Protein AF-A0A7C1RFD3-F1 (afdb_monomer)

Solvent-accessible surface area (backbone atoms only — not comparable to full-atom values): 15594 Å² total; per-residue (Å²): 135,84,74,84,69,69,84,71,69,67,50,53,47,77,46,40,37,61,36,77,43,79,43,58,24,61,74,75,58,68,95,72,84,56,96,60,45,59,64,52,20,48,51,42,44,53,44,28,44,62,74,32,40,69,60,30,57,76,47,47,34,49,69,50,78,47,70,81,87,86,52,44,28,35,38,38,36,40,25,87,54,63,48,74,47,56,29,50,32,60,87,76,71,41,57,70,23,31,41,36,27,36,52,82,65,39,67,50,46,51,33,38,54,36,52,77,63,67,51,81,69,70,74,76,90,70,101,61,72,80,46,72,76,47,79,78,76,51,65,67,62,60,58,44,51,40,52,53,52,52,50,49,51,48,65,75,65,63,64,70,39,77,45,79,43,80,46,69,30,78,60,91,50,76,47,68,43,58,70,58,28,62,72,61,20,52,81,67,70,36,78,59,46,38,40,17,40,28,77,41,80,39,64,62,59,68,59,44,8,27,49,35,31,52,50,54,53,47,49,56,55,46,66,75,37,69,86,50,43,66,30,40,56,55,50,47,54,53,48,52,57,55,46,63,75,34,62,94,42,71,63,36,83,72,49,75,68,57,52,51,46,59,74,71,43,77,84,76,77,74,132

Foldseek 3Di:
DDDPDPPLVLQEAEEAAQDKDKAFLLSLDDPDCPPPNQVVSVVQQVLQCVLCVVVCVVQVKDWDWDDPPPTIIIMIGGHRGFDKAFGAGSVPRDSSHMYGHAYPVGPLVVLVVCVVVVVPDADDDDPHPDHDPCVPVDQVLSVLRVLLVVLVVCLVPQFFDWDKDWFFALDEDAAWPVVCCVPPCVVVVVPSGTTYIYTDGGTPLLVLLQSLQVLVVSLVSLVVVPVSHPSSVSSNVSSVVSNVVSVVHHRDHDDPVRVVCPVPDPPDPDD

Nearest PDB structures (foldseek):
  6ut6-assembly1_G  TM=6.307E-01  e=6.070E-04  Escherichia coli K-12
  6ut5-assembly1_G  TM=4.161E-01  e=2.387E-05  Thermococcus gammatolerans
  6hz5-assembly1_M  TM=6.366E-01  e=2.972E-03  Escherichia coli K-12
  6ut8-assembly1_G  TM=4.178E-01  e=1.664E-04  Thermococcus gammatolerans
  7jvs-assembly1_D  TM=3.960E-01  e=3.489E-01  Staphylococcus aureus

Sequence (271 aa):
MATQADNRDVRCLETTDSSLLRRSATFFLKSGKPRDYQAQAARLGKQFIQQNRRIFNQFDVEASLDYDGSSVDIVIRTGSKIGALPLFSPTSGKPDYGLIIKPRFDWSGLGAMLGEMGWKIIPVPLMLPLLPRSDRKIPPWVLSTIVLFRIKSILDFVERRFDFIEADLNAPRGQINWGIYTTSRLPRMKNLSVPCRFPDLRDDRDLLAAIHFTLRVQLSSLAGQRQGGVAVLQLLDVCETLLNRVRNVPAKQPTPRTINSWLRGSIHTSP

Radius of gyration: 28.32 Å; Cα contacts (8 Å, |Δi|>4): 373; chains: 1; bounding box: 61×41×86 Å

pLDDT: mean 84.67, std 14.2, range [26.38, 96.88]

Structure (mmCIF, N/CA/C/O backbone):
data_AF-A0A7C1RFD3-F1
#
_entry.id   AF-A0A7C1RFD3-F1
#
loop_
_atom_site.group_PDB
_atom_site.id
_atom_site.type_symbol
_atom_site.label_atom_id
_atom_site.label_alt_id
_atom_site.label_comp_id
_atom_site.label_asym_id
_atom_site.label_entity_id
_atom_site.label_seq_id
_atom_site.pdbx_PDB_ins_code
_atom_site.Cartn_x
_atom_site.Cartn_y
_atom_site.Cartn_z
_atom_site.occupancy
_atom_site.B_iso_or_equiv
_atom_site.auth_seq_id
_atom_site.auth_comp_id
_atom_site.auth_asym_id
_atom_site.auth_atom_id
_atom_site.pdbx_PDB_model_num
ATOM 1 N N . MET A 1 1 ? 13.348 -1.314 38.918 1.00 33.25 1 MET A N 1
ATOM 2 C CA . MET A 1 1 ? 13.209 -0.255 37.894 1.00 33.25 1 MET A CA 1
ATOM 3 C C . MET A 1 1 ? 12.271 -0.765 36.813 1.00 33.25 1 MET A C 1
ATOM 5 O O . MET A 1 1 ? 12.700 -1.511 35.946 1.00 33.25 1 MET A O 1
ATOM 9 N N . ALA A 1 2 ? 10.976 -0.467 36.939 1.00 27.81 2 ALA A N 1
ATOM 10 C CA . ALA A 1 2 ? 9.962 -0.889 35.979 1.00 27.81 2 ALA A CA 1
ATOM 11 C C . ALA A 1 2 ? 10.031 0.016 34.745 1.00 27.81 2 ALA A C 1
ATOM 13 O O . ALA A 1 2 ? 9.864 1.232 34.836 1.00 27.81 2 ALA A O 1
ATOM 14 N N . THR A 1 3 ? 10.342 -0.590 33.608 1.00 31.09 3 THR A N 1
ATOM 15 C CA . THR A 1 3 ? 10.398 0.027 32.288 1.00 31.09 3 THR A CA 1
ATOM 16 C C . THR A 1 3 ? 9.047 0.667 31.975 1.00 31.09 3 THR A C 1
ATOM 18 O O . THR A 1 3 ? 8.010 0.014 32.078 1.00 31.09 3 THR A O 1
ATOM 21 N N . GLN A 1 4 ? 9.061 1.951 31.607 1.00 30.02 4 GLN A N 1
ATOM 22 C CA . GLN A 1 4 ? 7.925 2.669 31.033 1.00 30.02 4 GLN A CA 1
ATOM 23 C C . GLN A 1 4 ? 7.417 1.893 29.811 1.00 30.02 4 GLN A C 1
ATOM 25 O O . GLN A 1 4 ? 7.937 2.047 28.707 1.00 30.02 4 GLN A O 1
ATOM 30 N N . ALA A 1 5 ? 6.427 1.026 30.016 1.00 30.31 5 ALA A N 1
ATOM 31 C CA . ALA A 1 5 ? 5.708 0.396 28.928 1.00 30.31 5 ALA A CA 1
ATOM 32 C C . ALA A 1 5 ? 5.042 1.498 28.090 1.00 30.31 5 ALA A C 1
ATOM 34 O O . ALA A 1 5 ? 4.442 2.440 28.610 1.00 30.31 5 ALA A O 1
ATOM 35 N N . ASP A 1 6 ? 5.240 1.380 26.785 1.00 35.22 6 ASP A N 1
ATOM 36 C CA . ASP A 1 6 ? 4.893 2.288 25.702 1.00 35.22 6 ASP A CA 1
ATOM 37 C C . ASP A 1 6 ? 3.457 2.851 25.797 1.00 35.22 6 ASP A C 1
ATOM 39 O O . ASP A 1 6 ? 2.511 2.330 25.213 1.00 35.22 6 ASP A O 1
ATOM 43 N N . ASN A 1 7 ? 3.277 3.975 26.500 1.00 38.91 7 ASN A N 1
ATOM 44 C CA . ASN A 1 7 ? 1.981 4.660 26.655 1.00 38.91 7 ASN A CA 1
ATOM 45 C C . ASN A 1 7 ? 1.445 5.264 25.326 1.00 38.91 7 ASN A C 1
ATOM 47 O O . ASN A 1 7 ? 0.499 6.052 25.317 1.00 38.91 7 ASN A O 1
ATOM 51 N N . ARG A 1 8 ? 2.084 4.958 24.185 1.00 45.53 8 ARG A N 1
ATOM 52 C CA . ARG A 1 8 ? 1.780 5.491 22.847 1.00 45.53 8 ARG A CA 1
ATOM 53 C C . ARG A 1 8 ? 1.236 4.437 21.875 1.00 45.53 8 ARG A C 1
ATOM 55 O O . ARG A 1 8 ? 0.655 4.847 20.875 1.00 45.53 8 ARG A O 1
ATOM 62 N N . ASP A 1 9 ? 1.333 3.138 22.182 1.00 53.34 9 ASP A N 1
ATOM 63 C CA . ASP A 1 9 ? 0.633 2.056 21.447 1.00 53.34 9 ASP A CA 1
ATOM 64 C C . ASP A 1 9 ? -0.869 2.003 21.800 1.00 53.34 9 ASP A C 1
ATOM 66 O O . ASP A 1 9 ? -1.679 1.337 21.165 1.00 53.34 9 ASP A O 1
ATOM 70 N N . VAL A 1 10 ? -1.268 2.790 22.804 1.00 60.06 10 VAL A N 1
ATOM 71 C CA . VAL A 1 10 ? -2.640 2.883 23.294 1.00 60.06 10 VAL A CA 1
ATOM 72 C C . VAL A 1 10 ? -3.587 3.372 22.191 1.00 60.06 10 VAL A C 1
ATOM 74 O O . VAL A 1 10 ? -4.677 2.848 22.073 1.00 60.06 10 VAL A O 1
ATOM 77 N N . ARG A 1 11 ? -3.204 4.307 21.313 1.00 78.81 11 ARG A N 1
ATOM 78 C CA . ARG A 1 11 ? -4.155 5.001 20.409 1.00 78.81 11 ARG A CA 1
ATOM 79 C C . ARG A 1 11 ? -4.615 4.210 19.172 1.00 78.81 11 ARG A C 1
ATOM 81 O O . ARG A 1 11 ? -5.345 4.762 18.346 1.00 78.81 11 ARG A O 1
ATOM 88 N N . CYS A 1 12 ? -4.220 2.947 19.038 1.00 84.44 12 CYS A N 1
ATOM 89 C CA . CYS A 1 12 ? -4.655 2.075 17.953 1.00 84.44 12 CYS A CA 1
ATOM 90 C C . CYS A 1 12 ? -5.685 1.056 18.458 1.00 84.44 12 CYS A C 1
ATOM 92 O O . CYS A 1 12 ? -5.457 0.354 19.440 1.00 84.44 12 CYS A O 1
ATOM 94 N N . LEU A 1 13 ? -6.832 0.991 17.788 1.00 88.62 13 LEU A N 1
ATOM 95 C CA . LEU A 1 13 ? -7.845 -0.032 17.997 1.00 88.62 13 LEU A CA 1
ATOM 96 C C . LEU A 1 13 ? -7.582 -1.154 16.997 1.00 88.62 13 LEU A C 1
ATOM 98 O O . LEU A 1 13 ? -7.570 -0.922 15.791 1.00 88.62 13 LEU A O 1
ATOM 102 N N . GLU A 1 14 ? -7.358 -2.365 17.492 1.00 89.88 14 GLU A N 1
ATOM 103 C CA . GLU A 1 14 ? -7.116 -3.539 16.658 1.00 89.88 14 GLU A CA 1
ATOM 104 C C . GLU A 1 14 ? -8.257 -4.537 16.834 1.00 89.88 14 GLU A C 1
ATOM 106 O O . GLU A 1 14 ? -8.687 -4.823 17.951 1.00 89.88 14 GLU A O 1
ATOM 111 N N . THR A 1 15 ? -8.756 -5.056 15.720 1.00 92.50 15 THR A N 1
ATOM 112 C CA . THR A 1 15 ? -9.841 -6.036 15.681 1.00 92.50 15 THR A CA 1
ATOM 113 C C . THR A 1 15 ? -9.745 -6.861 14.396 1.00 92.50 15 THR A C 1
ATOM 115 O O . THR A 1 15 ? -8.915 -6.569 13.532 1.00 92.50 15 THR A O 1
ATOM 118 N N . THR A 1 16 ? -10.553 -7.907 14.264 1.00 93.25 16 THR A N 1
ATOM 119 C CA . THR A 1 16 ? -10.637 -8.728 13.048 1.00 93.25 16 THR A CA 1
ATOM 120 C C . THR A 1 16 ? -11.905 -8.405 12.264 1.00 93.25 16 THR A C 1
ATOM 122 O O . THR A 1 16 ? -12.818 -7.757 12.786 1.00 93.25 16 THR A O 1
ATOM 125 N N . ASP A 1 17 ? -11.975 -8.810 10.998 1.00 92.38 17 ASP A N 1
ATOM 126 C CA . ASP A 1 17 ? -13.191 -8.657 10.201 1.00 92.38 17 ASP A CA 1
ATOM 127 C C . ASP A 1 17 ? -14.365 -9.456 10.793 1.00 92.38 17 ASP A C 1
ATOM 129 O O . ASP A 1 17 ? -14.203 -10.524 11.383 1.00 92.38 17 ASP A O 1
ATOM 133 N N . SER A 1 18 ? -15.559 -8.883 10.670 1.00 93.06 18 SER A N 1
ATOM 134 C CA . SER A 1 18 ? -16.838 -9.345 11.218 1.00 93.06 18 SER A CA 1
ATOM 135 C C . SER A 1 18 ? -16.775 -9.906 12.640 1.00 93.06 18 SER A C 1
ATOM 137 O O . SER A 1 18 ? -17.285 -10.984 12.958 1.00 93.06 18 SER A O 1
ATOM 139 N N . SER A 1 19 ? -16.136 -9.112 13.497 1.00 94.25 19 SER A N 1
ATOM 140 C CA . SER A 1 19 ? -15.984 -9.347 14.925 1.00 94.25 19 SER A CA 1
ATOM 141 C C . SER A 1 19 ? -16.505 -8.158 15.740 1.00 94.25 19 SER A C 1
ATOM 143 O O . SER A 1 19 ? -16.939 -7.137 15.198 1.00 94.25 19 SER A O 1
ATOM 145 N N . LEU A 1 20 ? -16.516 -8.319 17.064 1.00 94.31 20 LEU A N 1
ATOM 146 C CA . LEU A 1 20 ? -16.930 -7.288 18.005 1.00 94.31 20 LEU A CA 1
ATOM 147 C C . LEU A 1 20 ? -15.752 -6.926 18.907 1.00 94.31 20 LEU A C 1
ATOM 149 O O . LEU A 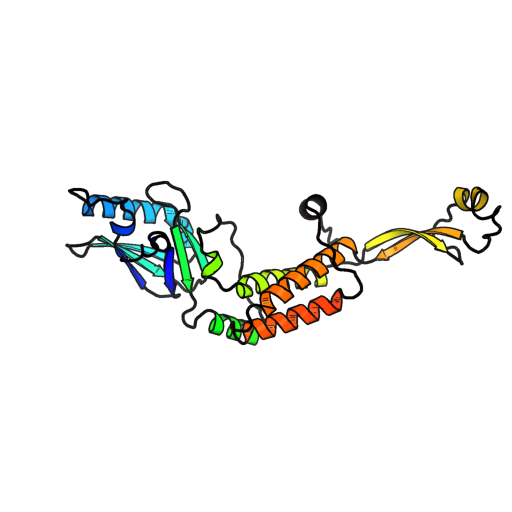1 20 ? -15.207 -7.775 19.610 1.00 94.31 20 LEU A O 1
ATOM 153 N N . LEU A 1 21 ? -15.386 -5.650 18.900 1.00 93.69 21 LEU A N 1
ATOM 154 C CA . LEU A 1 21 ? -14.400 -5.062 19.793 1.00 93.69 21 LEU A CA 1
ATOM 155 C C . LEU A 1 21 ? -15.120 -4.234 20.855 1.00 93.69 21 LEU A C 1
ATOM 157 O O . LEU A 1 21 ? -15.881 -3.324 20.533 1.00 93.69 21 LEU A O 1
ATOM 161 N N . ARG A 1 22 ? -14.825 -4.509 22.124 1.00 92.75 22 ARG A N 1
ATOM 162 C CA . ARG A 1 22 ? -15.292 -3.718 23.264 1.00 92.75 22 ARG A CA 1
ATOM 163 C C . ARG A 1 22 ? -14.101 -3.020 23.912 1.00 92.75 22 ARG A C 1
ATOM 165 O O . ARG A 1 22 ? -13.095 -3.662 24.218 1.00 92.75 22 ARG A O 1
ATOM 172 N N . ARG A 1 23 ? -14.184 -1.701 24.091 1.00 90.31 23 ARG A N 1
ATOM 173 C CA . ARG A 1 23 ? -13.100 -0.894 24.668 1.00 90.31 23 ARG A CA 1
ATOM 174 C C . ARG A 1 23 ? -13.660 0.192 25.572 1.00 90.31 23 ARG A C 1
ATOM 176 O O . ARG A 1 23 ? -14.501 0.967 25.134 1.00 90.31 23 ARG A O 1
ATOM 183 N N . SER A 1 24 ? -13.121 0.317 26.781 1.00 88.88 24 SER A N 1
ATOM 184 C CA . SER A 1 24 ? -13.547 1.368 27.710 1.00 88.88 24 SER A CA 1
ATOM 185 C C . SER A 1 24 ? -13.391 2.764 27.120 1.00 88.88 24 SER A C 1
ATOM 187 O O . SER A 1 24 ? -12.314 3.129 26.657 1.00 88.88 24 SER A O 1
ATOM 189 N N . ALA A 1 25 ? -14.446 3.578 27.191 1.00 86.56 25 ALA A N 1
ATOM 190 C CA . ALA A 1 25 ? -14.449 4.965 26.725 1.00 86.56 25 ALA A CA 1
ATOM 191 C C . ALA A 1 25 ? -13.533 5.878 27.563 1.00 86.56 25 ALA A C 1
ATOM 193 O O . ALA A 1 25 ? -13.166 6.973 27.125 1.00 86.56 25 ALA A O 1
ATOM 194 N N . THR A 1 26 ? -13.087 5.408 28.735 1.00 84.81 26 THR A N 1
ATOM 195 C CA . THR A 1 26 ? -12.018 6.049 29.523 1.00 84.81 26 THR A CA 1
ATOM 196 C C . THR A 1 26 ? -10.716 6.201 28.735 1.00 84.81 26 THR A C 1
ATOM 198 O O . THR A 1 26 ? -9.918 7.088 29.023 1.00 84.81 26 THR A O 1
ATOM 201 N N . PHE A 1 27 ? -10.560 5.417 27.669 1.00 83.06 27 PHE A N 1
ATOM 202 C CA . PHE A 1 27 ? -9.536 5.538 26.642 1.00 83.06 27 PHE A CA 1
ATOM 203 C C . PHE A 1 27 ? -9.336 6.948 26.061 1.00 83.06 27 PHE A C 1
ATOM 205 O O . PHE A 1 27 ? -8.233 7.292 25.633 1.00 83.06 27 PHE A O 1
ATOM 212 N N . PHE A 1 28 ? -10.387 7.772 26.025 1.00 83.06 28 PHE A N 1
ATOM 213 C CA . PHE A 1 28 ? -10.309 9.141 25.508 1.00 83.06 28 PHE A CA 1
ATOM 214 C C . PHE A 1 28 ? -9.926 10.184 26.557 1.00 83.06 28 PHE A C 1
ATOM 216 O O . PHE A 1 28 ? -9.664 11.338 26.205 1.00 83.06 28 PHE A O 1
ATOM 223 N N . LEU A 1 29 ? -9.918 9.816 27.838 1.00 82.50 29 LEU A N 1
ATOM 224 C CA . LEU A 1 29 ? -9.580 10.736 28.913 1.00 82.50 29 LEU A CA 1
ATOM 225 C C . LEU A 1 29 ? -8.066 10.978 28.917 1.00 82.50 29 LEU A C 1
ATOM 227 O O . LEU A 1 29 ? -7.261 10.048 28.915 1.00 82.50 29 LEU A O 1
ATOM 231 N N . LYS A 1 30 ? -7.667 12.252 28.922 1.00 70.00 30 LYS A N 1
ATOM 232 C CA . LYS A 1 30 ? -6.274 12.637 29.185 1.00 70.00 30 LYS A CA 1
ATOM 233 C C . LYS A 1 30 ? -5.995 12.442 30.679 1.00 70.00 30 LYS A C 1
ATOM 235 O O . LYS A 1 30 ? -6.890 12.666 31.485 1.00 70.00 30 LYS A O 1
ATOM 240 N N . SER A 1 31 ? -4.777 12.011 31.016 1.00 61.06 31 SER A N 1
ATOM 241 C CA . SER A 1 31 ? -4.340 11.577 32.352 1.00 61.06 31 SER A CA 1
ATOM 242 C C . SER A 1 31 ? -4.985 12.340 33.519 1.00 61.06 31 SER A C 1
ATOM 244 O O . SER A 1 31 ? -4.829 13.552 33.633 1.00 61.06 31 SER A O 1
ATOM 246 N N . GLY A 1 32 ? -5.666 11.592 34.392 1.00 60.78 32 GLY A N 1
ATOM 247 C CA . GLY A 1 32 ? -6.417 12.085 35.549 1.00 60.78 32 GLY A CA 1
ATOM 248 C C . GLY A 1 32 ? -7.840 11.524 35.543 1.00 60.78 32 GLY A C 1
ATOM 249 O O . GLY A 1 32 ? -8.483 11.497 34.499 1.00 60.78 32 GLY A O 1
ATOM 250 N N . LYS A 1 33 ? -8.333 11.034 36.687 1.00 62.69 33 LYS A N 1
ATOM 251 C CA . LYS A 1 33 ? -9.743 10.642 36.854 1.00 62.69 33 LYS A CA 1
ATOM 252 C C . LYS A 1 33 ? -10.507 11.848 37.417 1.00 62.69 33 LYS A C 1
ATOM 254 O O . LYS A 1 33 ? -10.405 12.094 38.617 1.00 62.69 33 LYS A O 1
ATOM 259 N N . PRO A 1 34 ? -11.212 12.641 36.591 1.00 66.88 34 PRO A N 1
ATOM 260 C CA . PRO A 1 34 ? -12.082 13.691 37.103 1.00 66.88 34 PRO A CA 1
ATOM 261 C C . PRO A 1 34 ? -13.223 13.090 37.932 1.00 66.88 34 PRO A C 1
ATOM 263 O O . PRO A 1 34 ? -13.540 11.906 37.810 1.00 66.88 34 PRO A O 1
ATOM 266 N N . ARG A 1 35 ? -13.846 13.919 38.777 1.00 66.00 35 ARG A N 1
ATOM 267 C CA . ARG A 1 35 ? -14.899 13.502 39.719 1.00 66.00 35 ARG A CA 1
ATOM 268 C C . ARG A 1 35 ? -16.077 12.800 39.010 1.00 66.00 35 ARG A C 1
ATOM 270 O O . ARG A 1 35 ? -16.516 11.766 39.493 1.00 66.00 35 ARG A O 1
ATOM 277 N N . ASP A 1 36 ? -16.446 13.269 37.809 1.00 75.06 36 ASP A N 1
ATOM 278 C CA . ASP A 1 36 ? -17.471 12.681 36.920 1.00 75.06 36 ASP A CA 1
ATOM 279 C C . ASP A 1 36 ? -16.876 12.044 35.649 1.00 75.06 36 ASP A C 1
ATOM 281 O O . ASP A 1 36 ? -17.278 12.321 34.512 1.00 75.06 36 ASP A O 1
ATOM 285 N N . TYR A 1 37 ? -15.873 11.183 35.820 1.00 81.19 37 TYR A N 1
ATOM 286 C CA . TYR A 1 37 ? -15.171 10.563 34.692 1.00 81.19 37 TYR A CA 1
ATOM 287 C C . TYR A 1 37 ? -16.086 9.752 33.753 1.00 81.19 37 TYR A C 1
ATOM 289 O O . TYR A 1 37 ? -15.828 9.717 32.551 1.00 81.19 37 TYR A O 1
ATOM 297 N N . GLN A 1 38 ? -17.175 9.159 34.257 1.00 83.69 38 GLN A N 1
ATOM 298 C CA . GLN A 1 38 ? -18.126 8.380 33.450 1.00 83.69 38 GLN A CA 1
ATOM 299 C C . GLN A 1 38 ? -18.951 9.259 32.501 1.00 83.69 38 GLN A C 1
ATOM 301 O O . GLN A 1 38 ? -19.033 8.978 31.305 1.00 83.69 38 GLN A O 1
ATOM 306 N N . ALA A 1 39 ? -19.503 10.370 32.999 1.00 86.00 39 ALA A N 1
ATOM 307 C CA . ALA A 1 39 ? -20.263 11.310 32.174 1.00 86.00 39 ALA A CA 1
ATOM 308 C C . ALA A 1 39 ? -19.377 11.929 31.081 1.00 86.00 39 ALA A C 1
ATOM 310 O O . ALA A 1 39 ? -19.783 12.059 29.921 1.00 86.00 39 ALA A O 1
ATOM 311 N N . GLN A 1 40 ? -18.126 12.250 31.427 1.00 87.38 40 GLN A N 1
ATOM 312 C CA . GLN A 1 40 ? -17.159 12.752 30.459 1.00 87.38 40 GLN A CA 1
ATOM 313 C C . GLN A 1 40 ? -16.770 11.690 29.422 1.00 87.38 40 GLN A C 1
ATOM 315 O O . GLN A 1 40 ? -16.711 12.014 28.234 1.00 87.38 40 GLN A O 1
ATOM 320 N N . ALA A 1 41 ? -16.546 10.440 29.839 1.00 88.06 41 ALA A N 1
ATOM 321 C CA . ALA A 1 41 ? -16.252 9.327 28.937 1.00 88.06 41 ALA A CA 1
ATOM 322 C C . ALA A 1 41 ? -17.409 9.070 27.958 1.00 88.06 41 ALA A C 1
ATOM 324 O O . ALA A 1 41 ? -17.172 8.968 26.756 1.00 88.06 41 ALA A O 1
ATOM 325 N N . ALA A 1 42 ? -18.661 9.080 28.431 1.00 90.81 42 ALA A N 1
ATOM 326 C CA . ALA A 1 42 ? -19.842 8.956 27.577 1.00 90.81 42 ALA A CA 1
ATOM 327 C C . ALA A 1 42 ? -19.949 10.094 26.555 1.00 90.81 42 ALA A C 1
ATOM 329 O O . ALA A 1 42 ? -20.204 9.846 25.375 1.00 90.81 42 ALA A O 1
ATOM 330 N N . ARG A 1 43 ? -19.710 11.345 26.970 1.00 91.00 43 ARG A N 1
ATOM 331 C CA . ARG A 1 43 ? -19.731 12.497 26.056 1.00 91.00 43 ARG A CA 1
ATOM 332 C C . ARG A 1 43 ? -18.648 12.390 24.981 1.00 91.00 43 ARG A C 1
ATOM 334 O O . ARG A 1 43 ? -18.948 12.570 23.803 1.00 91.00 43 ARG A O 1
ATOM 341 N N . LEU A 1 44 ? -17.413 12.067 25.374 1.00 91.56 44 LEU A N 1
ATOM 342 C CA . LEU A 1 44 ? -16.299 11.885 24.437 1.00 91.56 44 LEU A CA 1
ATOM 343 C C . LEU A 1 44 ? -16.536 10.697 23.501 1.00 91.56 44 LEU A C 1
ATOM 345 O O . LEU A 1 44 ? -16.246 10.799 22.314 1.00 91.56 44 LEU A O 1
ATOM 349 N N . GLY A 1 45 ? -17.119 9.610 24.005 1.00 92.69 45 GLY A N 1
ATOM 350 C CA . GLY A 1 45 ? -17.520 8.458 23.206 1.00 92.69 45 GLY A CA 1
ATOM 351 C C . GLY A 1 45 ? -18.565 8.807 22.146 1.00 92.69 45 GLY A C 1
ATOM 352 O O . GLY A 1 45 ? -18.377 8.485 20.974 1.00 92.69 45 GLY A O 1
ATOM 353 N N . LYS A 1 46 ? -19.623 9.546 22.515 1.00 94.19 46 LYS A N 1
ATOM 354 C CA . LYS A 1 46 ? -20.648 10.005 21.560 1.00 94.19 46 LYS A CA 1
ATOM 355 C C . LYS A 1 46 ? -20.028 10.893 20.487 1.00 94.19 46 LYS A C 1
ATOM 357 O O . LYS A 1 46 ? -20.289 10.701 19.302 1.00 94.19 46 LYS A O 1
ATOM 362 N N . GLN A 1 47 ? -19.170 11.823 20.899 1.00 94.19 47 GLN A N 1
ATOM 363 C CA . GLN A 1 47 ? -18.471 12.719 19.985 1.00 94.19 47 GLN A CA 1
ATOM 364 C C . GLN A 1 47 ? -17.538 11.956 19.035 1.00 94.19 47 GLN A C 1
ATOM 366 O O . GLN A 1 47 ? -17.530 12.238 17.840 1.00 94.19 47 GLN A O 1
ATOM 371 N N . PHE A 1 48 ? -16.798 10.965 19.535 1.00 94.50 48 PHE A N 1
ATOM 372 C CA . PHE A 1 48 ? -15.933 10.112 18.724 1.00 94.50 48 PHE A CA 1
ATOM 373 C C . PHE A 1 48 ? -16.725 9.352 17.657 1.00 94.50 48 PHE A C 1
ATOM 375 O O . PHE A 1 48 ? -16.341 9.369 16.488 1.00 94.50 48 PHE A O 1
ATOM 382 N N . ILE A 1 49 ? -17.853 8.739 18.034 1.00 95.19 49 ILE A N 1
ATOM 383 C CA . ILE A 1 49 ? -18.728 8.025 17.094 1.00 95.19 49 ILE A CA 1
ATOM 384 C C . ILE A 1 49 ? -19.279 8.990 16.042 1.00 95.19 49 ILE A C 1
ATOM 386 O O . ILE A 1 49 ? -19.235 8.698 14.849 1.00 95.19 49 ILE A O 1
ATOM 390 N N . GLN A 1 50 ? -19.745 10.167 16.462 1.00 95.38 50 GLN A N 1
ATOM 391 C CA . GLN A 1 50 ? -20.318 11.159 15.557 1.00 95.38 50 GLN A CA 1
ATOM 392 C C . GLN A 1 50 ? -19.288 11.708 14.560 1.00 95.38 50 GLN A C 1
ATOM 394 O O . GLN A 1 50 ? -19.579 11.780 13.367 1.00 95.38 50 GLN A O 1
ATOM 399 N N . GLN A 1 51 ? -18.084 12.057 15.022 1.00 94.19 51 GLN A N 1
ATOM 400 C CA . GLN A 1 51 ? -17.010 12.580 14.170 1.00 94.19 51 GLN A CA 1
ATOM 401 C C . GLN A 1 51 ? -16.521 11.547 13.150 1.00 94.19 51 GLN A C 1
ATOM 403 O O . GLN A 1 51 ? -16.222 11.896 12.010 1.00 94.19 51 GLN A O 1
ATO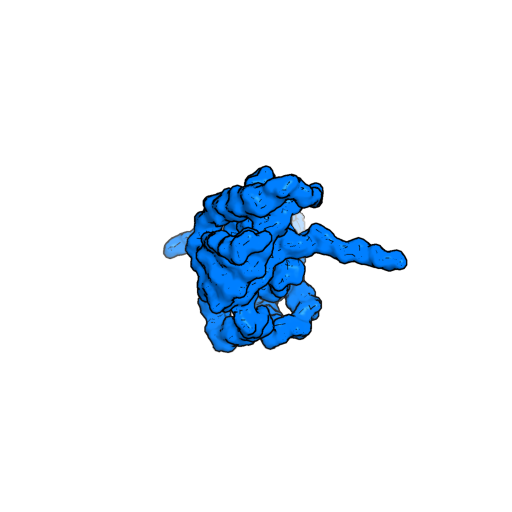M 408 N N . ASN A 1 52 ? -16.470 10.272 13.539 1.00 94.81 52 ASN A N 1
ATOM 409 C CA . ASN A 1 52 ? -15.957 9.196 12.693 1.00 94.81 52 ASN A CA 1
ATOM 410 C C . ASN A 1 52 ? -17.045 8.454 11.904 1.00 94.81 52 ASN A C 1
ATOM 412 O O . ASN A 1 52 ? -16.721 7.564 11.122 1.00 94.81 52 ASN A O 1
ATOM 416 N N . ARG A 1 53 ? -18.324 8.837 12.033 1.00 94.75 53 ARG A N 1
ATOM 417 C CA . ARG A 1 53 ? -19.470 8.139 11.422 1.00 94.75 53 ARG A CA 1
ATOM 418 C C . ARG A 1 53 ? -19.311 7.896 9.923 1.00 94.75 53 ARG A C 1
ATOM 420 O O . ARG A 1 53 ? -19.628 6.816 9.440 1.00 94.75 53 ARG A O 1
ATOM 427 N N . ARG A 1 54 ? -18.812 8.886 9.175 1.00 93.06 54 ARG A N 1
ATOM 428 C CA . ARG A 1 54 ? -18.604 8.744 7.724 1.00 93.06 54 ARG A CA 1
ATOM 429 C C . ARG A 1 54 ? -17.564 7.673 7.406 1.00 93.06 54 ARG A C 1
ATOM 431 O O . ARG A 1 54 ? -17.778 6.889 6.489 1.00 93.06 54 ARG A O 1
ATOM 438 N N . ILE A 1 55 ? -16.469 7.650 8.165 1.00 92.19 55 ILE A N 1
ATOM 439 C CA . ILE A 1 55 ? -15.419 6.645 8.017 1.00 92.19 55 ILE A CA 1
ATOM 440 C C . ILE A 1 55 ? -15.991 5.277 8.397 1.00 92.19 55 ILE A C 1
ATOM 442 O O . ILE A 1 55 ? -15.909 4.353 7.603 1.00 92.19 55 ILE A O 1
ATOM 446 N N . PHE A 1 56 ? -16.665 5.153 9.539 1.00 94.75 56 PHE A N 1
ATOM 447 C CA . PHE A 1 56 ? -17.274 3.888 9.951 1.00 94.75 56 PHE A CA 1
ATOM 448 C C . PHE A 1 56 ? -18.238 3.321 8.899 1.00 94.75 56 PHE A C 1
ATOM 450 O O . PHE A 1 56 ? -18.045 2.197 8.441 1.00 94.75 56 PHE A O 1
ATOM 457 N N . ASN A 1 57 ? -19.165 4.133 8.390 1.00 93.50 57 ASN A N 1
ATOM 458 C CA . ASN A 1 57 ? -20.100 3.707 7.346 1.00 93.50 57 ASN A CA 1
ATOM 459 C C . ASN A 1 57 ? -19.392 3.261 6.052 1.00 93.50 57 ASN A C 1
ATOM 461 O O . ASN A 1 57 ? -19.787 2.278 5.431 1.00 93.50 57 ASN A O 1
ATOM 465 N N . GLN A 1 58 ? -18.336 3.964 5.624 1.00 91.12 58 GLN A N 1
ATOM 466 C CA . GLN A 1 58 ? -17.586 3.599 4.414 1.00 91.12 58 GLN A CA 1
ATOM 467 C C . GLN A 1 58 ? -16.888 2.240 4.537 1.00 91.12 58 GLN A C 1
ATOM 469 O O . GLN A 1 58 ? -16.716 1.547 3.530 1.00 91.12 58 GLN A O 1
ATOM 474 N N . PHE A 1 59 ? -16.515 1.849 5.753 1.00 90.44 59 PHE A N 1
ATOM 475 C CA . PHE A 1 59 ? -15.808 0.606 6.042 1.00 90.44 59 PHE A CA 1
ATOM 476 C C . PHE A 1 59 ? -16.699 -0.484 6.630 1.00 90.44 59 PHE A C 1
ATOM 478 O O . PHE A 1 59 ? -16.170 -1.495 7.077 1.00 90.44 59 PHE A O 1
ATOM 485 N N . ASP A 1 60 ? -18.023 -0.319 6.558 1.00 94.06 60 ASP A N 1
ATOM 486 C CA . ASP A 1 60 ? -18.968 -1.302 7.095 1.00 94.06 60 ASP A CA 1
ATOM 487 C C . ASP A 1 60 ? -18.701 -1.577 8.586 1.00 94.06 60 ASP A C 1
ATOM 489 O O . ASP A 1 60 ? -18.601 -2.710 9.038 1.00 94.06 60 ASP A O 1
ATOM 493 N N . VAL A 1 61 ? -18.460 -0.505 9.343 1.00 96.06 61 VAL A N 1
ATOM 494 C CA . VAL A 1 61 ? -18.220 -0.549 10.783 1.00 96.06 61 VAL A CA 1
ATOM 495 C C . VAL A 1 61 ? -19.386 0.128 11.483 1.00 96.06 61 VAL A C 1
ATOM 497 O O . VAL A 1 61 ? -19.748 1.257 11.159 1.00 96.06 61 VAL A O 1
ATOM 500 N N . GLU A 1 62 ? -19.938 -0.533 12.490 1.00 96.00 62 GLU A N 1
ATOM 501 C CA . GLU A 1 62 ? -20.929 0.040 13.390 1.00 96.00 62 GLU A CA 1
ATOM 502 C C . GLU A 1 62 ? -20.264 0.335 14.730 1.00 96.00 62 GLU A C 1
ATOM 504 O O . GLU A 1 62 ? -19.620 -0.528 15.324 1.00 96.00 62 GLU A O 1
ATOM 509 N N . ALA A 1 63 ? -20.414 1.564 15.216 1.00 95.25 63 ALA A N 1
ATOM 510 C CA . ALA A 1 63 ? -19.903 1.963 16.517 1.00 95.25 63 ALA A CA 1
ATOM 511 C C . ALA A 1 63 ? -21.055 2.446 17.398 1.00 95.25 63 ALA A C 1
ATOM 513 O O . ALA A 1 63 ? -21.811 3.341 17.014 1.00 95.25 63 ALA A O 1
ATOM 514 N N . SER A 1 64 ? -21.168 1.871 18.590 1.00 94.69 64 SER A N 1
ATOM 515 C CA . SER A 1 64 ? -22.144 2.246 19.607 1.00 94.69 64 SER A CA 1
ATOM 516 C C . SER A 1 64 ? -21.467 2.423 20.964 1.00 94.69 64 SER A C 1
ATOM 518 O O . SER A 1 64 ? -20.302 2.070 21.161 1.00 94.69 64 SER A O 1
ATOM 520 N N . LEU A 1 65 ? -22.194 3.033 21.895 1.00 93.81 65 LEU A N 1
ATOM 521 C CA . LEU A 1 65 ? -21.811 3.048 23.299 1.00 93.81 65 LEU A CA 1
ATOM 522 C C . LEU A 1 65 ? -22.674 2.058 24.056 1.00 93.81 65 LEU A C 1
ATOM 524 O O . LEU A 1 65 ? -23.887 2.028 23.854 1.00 93.81 65 LEU A O 1
ATOM 528 N N . ASP A 1 66 ? -22.035 1.320 24.948 1.00 93.00 66 ASP A N 1
ATOM 529 C CA . ASP A 1 66 ? -22.686 0.457 25.915 1.00 93.00 66 ASP A CA 1
ATOM 530 C C . ASP A 1 66 ? -22.352 0.932 27.334 1.00 93.00 66 ASP A C 1
ATOM 532 O O . ASP A 1 66 ? -21.253 1.434 27.594 1.00 93.00 66 ASP A O 1
ATOM 536 N N . TYR A 1 67 ? -23.315 0.816 28.241 1.00 89.19 67 TYR A N 1
ATOM 537 C CA . TYR A 1 67 ? -23.162 1.201 29.640 1.00 89.19 67 TYR A CA 1
ATOM 538 C C . TYR A 1 67 ? -23.690 0.083 30.528 1.00 89.19 67 TYR A C 1
ATOM 540 O O . TYR A 1 67 ? -24.886 -0.192 30.547 1.00 89.19 67 TYR A O 1
ATOM 548 N N . ASP A 1 68 ? -22.787 -0.533 31.287 1.00 83.62 68 ASP A N 1
ATOM 549 C CA . ASP A 1 68 ? -23.091 -1.677 32.155 1.00 83.62 68 ASP A CA 1
ATOM 550 C C . ASP A 1 68 ? -23.502 -1.268 33.586 1.00 83.62 68 ASP A C 1
ATOM 552 O O . ASP A 1 68 ? -23.610 -2.111 34.474 1.00 83.62 68 ASP A O 1
ATOM 556 N N . GLY A 1 69 ? -23.704 0.032 33.837 1.00 79.69 69 GLY A N 1
ATOM 557 C CA . GLY A 1 69 ? -23.969 0.588 35.171 1.00 79.69 69 GLY A CA 1
ATOM 558 C C . GLY A 1 69 ? -22.708 1.024 35.926 1.00 79.69 69 GLY A C 1
ATOM 559 O O . GLY A 1 69 ? -22.765 1.919 36.769 1.00 79.69 69 GLY A O 1
ATOM 560 N N . SER A 1 70 ? -21.546 0.474 35.587 1.00 80.19 70 SER A N 1
ATOM 561 C CA . SER A 1 70 ? -20.266 0.757 36.246 1.00 80.19 70 SER A CA 1
ATOM 562 C C . SER A 1 70 ? -19.245 1.417 35.322 1.00 80.19 70 SER A C 1
ATOM 564 O O . SER A 1 70 ? -18.391 2.178 35.778 1.00 80.19 70 SER A O 1
ATOM 566 N N . SER A 1 71 ? -19.339 1.158 34.021 1.00 85.25 71 SER A N 1
ATOM 567 C CA . SER A 1 71 ? -18.367 1.541 33.015 1.00 85.25 71 SER A CA 1
ATOM 568 C C . SER A 1 71 ? -19.049 1.856 31.686 1.00 85.25 71 SER A C 1
ATOM 570 O O . SER A 1 71 ? -20.047 1.247 31.300 1.00 85.25 71 SER A O 1
ATOM 572 N N . VAL A 1 72 ? -18.530 2.878 31.005 1.00 90.25 72 VAL A N 1
ATOM 573 C CA . VAL A 1 72 ? -18.933 3.224 29.642 1.00 90.25 72 VAL A CA 1
ATOM 574 C C . VAL A 1 72 ? -17.925 2.620 28.675 1.00 90.25 72 VAL A C 1
ATOM 576 O O . VAL A 1 72 ? -16.740 2.968 28.711 1.00 90.25 72 VAL A O 1
ATOM 579 N N . ASP A 1 73 ? -18.412 1.779 27.773 1.00 92.75 73 ASP A N 1
ATOM 580 C CA . ASP A 1 73 ? -17.626 1.121 26.741 1.00 92.75 73 ASP A CA 1
ATOM 581 C C . ASP A 1 73 ? -18.060 1.568 25.348 1.00 92.75 73 ASP A C 1
ATOM 583 O O . ASP A 1 73 ? -19.229 1.825 25.073 1.00 92.75 73 ASP A O 1
ATOM 587 N N . ILE A 1 74 ? -17.096 1.631 24.440 1.00 93.19 74 ILE A N 1
ATOM 588 C CA . ILE A 1 74 ? -17.342 1.697 23.007 1.00 93.19 74 ILE A CA 1
ATOM 589 C C . ILE A 1 74 ? -17.386 0.271 22.493 1.00 93.19 74 ILE A C 1
ATOM 591 O O . ILE A 1 74 ? -16.452 -0.509 22.707 1.00 93.19 74 ILE A O 1
ATOM 595 N N . VAL A 1 75 ? -18.451 -0.035 21.772 1.00 95.19 75 VAL A N 1
ATOM 596 C CA . VAL A 1 75 ? -18.616 -1.287 21.053 1.00 95.19 75 VAL A CA 1
ATOM 597 C C . VAL A 1 75 ? -18.459 -0.985 19.572 1.00 95.19 75 VAL A C 1
ATOM 599 O O . VAL A 1 75 ? -19.183 -0.163 19.017 1.00 95.19 75 VAL A O 1
ATOM 602 N N . ILE A 1 76 ? -17.482 -1.626 18.941 1.00 95.12 76 ILE A N 1
ATOM 603 C CA . ILE A 1 76 ? -17.224 -1.535 17.507 1.00 95.12 76 ILE A CA 1
ATOM 604 C C . ILE A 1 76 ? -17.496 -2.908 16.909 1.00 95.12 76 ILE A C 1
ATOM 606 O O . ILE A 1 76 ? -16.828 -3.881 17.253 1.00 95.12 76 ILE A O 1
ATOM 610 N N . ARG A 1 77 ? -18.469 -2.984 16.009 1.00 96.56 77 ARG A N 1
ATOM 611 C CA . ARG A 1 77 ? -18.757 -4.162 15.198 1.00 96.56 77 ARG A CA 1
ATOM 612 C C . ARG A 1 77 ? -18.211 -3.912 13.802 1.00 96.56 77 ARG A C 1
ATOM 614 O O . ARG A 1 77 ? -18.597 -2.945 13.152 1.00 96.56 77 ARG A O 1
ATOM 621 N N . THR A 1 78 ? -17.287 -4.749 13.360 1.00 95.75 78 THR A N 1
ATOM 622 C CA . THR A 1 78 ? -16.746 -4.674 12.001 1.00 95.75 78 THR A CA 1
ATOM 623 C C . THR A 1 78 ? -17.589 -5.499 11.039 1.00 95.75 78 THR A C 1
ATOM 625 O O . THR A 1 78 ? -18.271 -6.438 11.444 1.00 95.75 78 THR A O 1
ATOM 628 N N . GLY A 1 79 ? -17.545 -5.146 9.761 1.00 93.31 79 GLY A N 1
ATOM 629 C CA . GLY A 1 79 ? -18.072 -5.930 8.651 1.00 93.31 79 GLY A CA 1
ATOM 630 C C . GLY A 1 79 ? -16.985 -6.769 7.988 1.00 93.31 79 GLY A C 1
ATOM 631 O O . GLY A 1 79 ? -15.996 -7.138 8.618 1.00 93.31 79 GLY A O 1
ATOM 632 N N . SER A 1 80 ? -17.131 -7.066 6.698 1.00 91.38 80 SER A N 1
ATOM 633 C CA . SER A 1 80 ? -16.170 -7.898 5.945 1.00 91.38 80 SER A CA 1
ATOM 634 C C . SER A 1 80 ? -14.949 -7.138 5.406 1.00 91.38 80 SER A C 1
ATOM 636 O O . SER A 1 80 ? -14.035 -7.740 4.841 1.00 91.38 80 SER A O 1
ATOM 638 N N . LYS A 1 81 ? -14.910 -5.808 5.554 1.00 91.88 81 LYS A N 1
ATOM 639 C CA . LYS A 1 81 ? -13.824 -4.972 5.027 1.00 91.88 81 LYS A CA 1
ATOM 640 C C . LYS A 1 81 ? -12.606 -5.006 5.946 1.00 91.88 81 LYS A C 1
ATOM 642 O O . LYS A 1 81 ? -12.696 -4.713 7.132 1.00 91.88 81 LYS A O 1
ATOM 647 N N . ILE A 1 82 ? -11.452 -5.297 5.357 1.00 91.56 82 ILE A N 1
ATOM 648 C CA . ILE A 1 82 ? -10.148 -5.368 6.023 1.00 91.56 82 ILE A CA 1
ATOM 649 C C . ILE A 1 82 ? -9.338 -4.125 5.649 1.00 91.56 82 ILE A C 1
ATOM 651 O O . ILE A 1 82 ? -9.406 -3.644 4.517 1.00 91.56 82 ILE A O 1
ATOM 655 N N . GLY A 1 83 ? -8.538 -3.614 6.580 1.00 89.12 83 GLY A N 1
ATOM 656 C CA . GLY A 1 83 ? -7.631 -2.506 6.307 1.00 89.12 83 GLY A CA 1
ATOM 657 C C . GLY A 1 83 ? -7.276 -1.708 7.549 1.00 89.12 83 GLY A C 1
ATOM 658 O O . GLY A 1 83 ? -7.612 -2.079 8.671 1.00 89.12 83 GLY A O 1
ATOM 659 N N . ALA A 1 84 ? -6.595 -0.586 7.339 1.00 89.12 84 ALA A N 1
ATOM 660 C CA . ALA A 1 84 ? -6.335 0.379 8.393 1.00 89.12 84 ALA A CA 1
ATOM 661 C C . ALA A 1 84 ? -6.880 1.749 7.998 1.00 89.12 84 ALA A C 1
ATOM 663 O O . ALA A 1 84 ? -6.717 2.190 6.859 1.00 89.12 84 ALA A O 1
ATOM 664 N N . LEU A 1 85 ? -7.512 2.422 8.955 1.00 89.06 85 LEU A N 1
ATOM 665 C CA . LEU A 1 85 ? -8.163 3.711 8.753 1.00 89.06 85 LEU A CA 1
ATOM 666 C C . LEU A 1 85 ? -7.872 4.673 9.915 1.00 89.06 85 LEU A C 1
ATOM 668 O O . LEU A 1 85 ? -7.981 4.276 11.081 1.00 89.06 85 LEU A O 1
ATOM 672 N N . PRO A 1 86 ? -7.488 5.931 9.633 1.00 90.69 86 PRO A N 1
ATOM 673 C CA . PRO A 1 86 ? -7.301 6.937 10.668 1.00 90.69 86 PRO A CA 1
ATOM 674 C C . PRO A 1 86 ? -8.644 7.335 11.269 1.00 90.69 86 PRO A C 1
ATOM 676 O O . PRO A 1 86 ? -9.647 7.455 10.567 1.00 90.69 86 PRO A O 1
ATOM 679 N N . LEU A 1 87 ? -8.641 7.576 12.573 1.00 91.06 87 LEU A N 1
ATOM 680 C CA . LEU A 1 87 ? -9.795 8.023 13.333 1.00 91.06 87 LEU A CA 1
ATOM 681 C C . LEU A 1 87 ? -9.494 9.361 14.006 1.00 91.06 87 LEU A C 1
ATOM 683 O O . LEU A 1 87 ? -8.418 9.595 14.566 1.00 91.06 87 LEU A O 1
ATOM 687 N N . PHE A 1 88 ? -10.477 10.248 13.952 1.00 90.94 88 PHE A N 1
ATOM 688 C CA . PHE A 1 88 ? -10.420 11.566 14.551 1.00 90.94 88 PHE A CA 1
ATOM 689 C C . PHE A 1 88 ? -10.639 11.486 16.058 1.00 90.94 88 PHE A C 1
ATOM 691 O O . PHE A 1 88 ? -11.542 10.809 16.553 1.00 90.94 88 PHE A O 1
ATOM 698 N N . SER A 1 89 ? -9.791 12.202 16.785 1.00 90.25 89 SER A N 1
ATOM 699 C CA . SER A 1 89 ? -9.864 12.332 18.233 1.00 90.25 89 SER A CA 1
ATOM 700 C C . SER A 1 89 ? -11.058 13.186 18.658 1.00 90.25 89 SER A C 1
ATOM 702 O O . SER A 1 89 ? -11.179 14.317 18.175 1.00 90.25 89 SER A O 1
ATOM 704 N N . PRO A 1 90 ? -11.851 12.747 19.656 1.00 90.50 90 PRO A N 1
ATOM 705 C CA . PRO A 1 90 ? -12.965 13.539 20.172 1.00 90.50 90 PRO A CA 1
ATOM 706 C C . PRO A 1 90 ? -12.497 14.807 20.894 1.00 90.50 90 PRO A C 1
ATOM 708 O O . PRO A 1 90 ? -13.282 15.722 21.106 1.00 90.50 90 PRO A O 1
ATOM 711 N N . THR A 1 91 ? -11.219 14.893 21.279 1.00 88.56 91 THR A N 1
ATOM 712 C CA . THR A 1 91 ? -10.690 16.048 22.024 1.00 88.56 91 THR A CA 1
ATOM 713 C C . THR A 1 91 ? -9.986 17.071 21.142 1.00 88.56 91 THR A C 1
ATOM 715 O O . THR A 1 91 ? -10.088 18.264 21.404 1.00 88.56 91 THR A O 1
ATOM 718 N N . SER A 1 92 ? -9.242 16.625 20.127 1.00 87.38 92 SER A N 1
ATOM 719 C CA . SER A 1 92 ? -8.415 17.497 19.278 1.00 87.38 92 SER A CA 1
ATOM 720 C C . SER A 1 92 ? -8.990 17.696 17.878 1.00 87.38 92 SER A C 1
ATOM 722 O O . SER A 1 92 ? -8.556 18.613 17.187 1.00 87.38 92 SER A O 1
ATOM 724 N N . GLY A 1 93 ? -9.904 16.829 17.425 1.00 86.19 93 GLY A N 1
ATOM 725 C CA . GLY A 1 93 ? -10.372 16.797 16.037 1.00 86.19 93 GLY A CA 1
ATOM 726 C C . GLY A 1 93 ? -9.294 16.395 15.022 1.00 86.19 93 GLY A C 1
ATOM 727 O O . GLY A 1 93 ? -9.532 16.468 13.821 1.00 86.19 93 GLY A O 1
ATOM 728 N N . LYS A 1 94 ? -8.105 15.978 15.476 1.00 89.00 94 LYS A N 1
ATOM 729 C CA . LYS A 1 94 ? -6.996 15.524 14.625 1.00 89.00 94 LYS A CA 1
ATOM 730 C C . LYS A 1 94 ? -7.036 13.999 14.446 1.00 89.00 94 LYS A C 1
ATOM 732 O O . LYS A 1 94 ? -7.576 13.321 15.328 1.00 89.00 94 LYS A O 1
ATOM 737 N N . PRO A 1 95 ? -6.486 13.447 13.344 1.00 88.00 95 PRO A N 1
ATOM 738 C CA . PRO A 1 95 ? -6.406 12.002 13.095 1.00 88.00 95 PRO A CA 1
ATOM 739 C C . PRO A 1 95 ? -5.346 11.333 13.995 1.00 88.00 95 PRO A C 1
ATOM 741 O O . PRO A 1 95 ? -4.326 10.834 13.531 1.00 88.00 95 PRO A O 1
ATOM 744 N N . ASP A 1 96 ? -5.576 11.377 15.308 1.00 86.94 96 ASP A N 1
ATOM 745 C CA . ASP A 1 96 ? -4.637 10.910 16.336 1.00 86.94 96 ASP A CA 1
ATOM 746 C C . ASP A 1 96 ? -4.865 9.440 16.733 1.00 86.94 96 ASP A C 1
ATOM 748 O O . ASP A 1 96 ? -4.069 8.884 17.495 1.00 86.94 96 ASP A O 1
ATOM 752 N N . TYR A 1 97 ? -5.950 8.827 16.253 1.00 88.56 97 TYR A N 1
ATOM 753 C CA . TYR A 1 97 ? -6.314 7.434 16.503 1.00 88.56 97 TYR A CA 1
ATOM 754 C C . TYR A 1 97 ? -6.291 6.633 15.199 1.00 88.56 97 TYR A C 1
ATOM 756 O O . TYR A 1 97 ? -6.338 7.193 14.104 1.00 88.56 97 TYR A O 1
ATOM 764 N N . GLY A 1 98 ? -6.237 5.310 15.309 1.00 89.62 98 GLY A N 1
ATOM 765 C CA . GLY A 1 98 ? -6.355 4.411 14.162 1.00 89.62 98 GLY A CA 1
ATOM 766 C C . GLY A 1 98 ? -7.207 3.199 14.493 1.00 89.62 98 GLY A C 1
ATOM 767 O O . GLY A 1 98 ? -7.211 2.754 15.638 1.00 89.62 98 GLY A O 1
ATOM 768 N N . LEU A 1 99 ? -7.909 2.668 13.497 1.00 90.19 99 LEU A N 1
ATOM 769 C CA . LEU A 1 99 ? -8.552 1.359 13.557 1.00 90.19 99 LEU A CA 1
ATOM 770 C C . LEU A 1 99 ? -7.903 0.446 12.522 1.00 90.19 99 LEU A C 1
ATOM 772 O O . LEU A 1 99 ? -7.793 0.808 11.351 1.00 90.19 99 LEU A O 1
ATOM 776 N N . ILE A 1 100 ? -7.471 -0.727 12.970 1.00 91.31 100 ILE A N 1
ATOM 777 C CA . ILE A 1 100 ? -6.924 -1.787 12.131 1.00 91.31 100 ILE A CA 1
ATOM 778 C C . ILE A 1 100 ? -7.874 -2.969 12.212 1.00 91.31 100 ILE A C 1
ATOM 780 O O . ILE A 1 100 ? -8.048 -3.565 13.276 1.00 91.31 100 ILE A O 1
ATOM 784 N N . ILE A 1 101 ? -8.460 -3.303 11.070 1.00 92.50 101 ILE A N 1
ATOM 785 C CA . ILE A 1 101 ? -9.283 -4.487 10.873 1.00 92.50 101 ILE A CA 1
ATOM 786 C C . ILE A 1 101 ? -8.407 -5.502 10.149 1.00 92.50 101 ILE A C 1
ATOM 788 O O . ILE A 1 101 ? -8.052 -5.301 8.986 1.00 92.50 101 ILE A O 1
ATOM 792 N N . LYS A 1 102 ? -7.999 -6.550 10.861 1.00 92.12 102 LYS A N 1
ATOM 793 C CA . LYS A 1 102 ? -7.163 -7.635 10.338 1.00 92.12 102 LYS A CA 1
ATOM 794 C C . LYS A 1 102 ? -8.033 -8.734 9.719 1.00 92.12 102 LYS A C 1
ATOM 796 O O . LYS A 1 102 ? -9.161 -8.927 10.172 1.00 92.12 102 LYS A O 1
ATOM 801 N N . PRO A 1 103 ? -7.508 -9.493 8.747 1.00 91.88 103 PRO A N 1
ATOM 802 C CA . PRO A 1 103 ? -8.162 -10.720 8.307 1.00 91.88 103 PRO A CA 1
ATOM 803 C C . PRO A 1 103 ? -8.260 -11.723 9.465 1.00 91.88 103 PRO A C 1
ATOM 805 O O . PRO A 1 103 ? -7.294 -11.884 10.212 1.00 91.88 103 PRO A O 1
ATOM 808 N N . ARG A 1 104 ? -9.371 -12.456 9.576 1.00 90.06 104 ARG A N 1
ATOM 809 C CA . ARG A 1 104 ? -9.540 -13.573 10.532 1.00 90.06 104 ARG A CA 1
ATOM 810 C C . ARG A 1 104 ? -8.471 -14.660 10.416 1.00 90.06 104 ARG A C 1
ATOM 812 O O . ARG A 1 104 ? -8.147 -15.290 11.413 1.00 90.06 104 ARG A O 1
ATOM 819 N N . PHE A 1 105 ? -7.948 -14.884 9.213 1.00 87.00 105 PHE A N 1
ATOM 820 C CA . PHE A 1 105 ? -6.921 -15.893 8.922 1.00 87.00 105 PHE A CA 1
ATOM 821 C C . PHE A 1 105 ? -5.503 -15.303 8.879 1.00 87.00 105 PHE A C 1
ATOM 823 O O . PHE A 1 105 ? -4.619 -15.861 8.229 1.00 87.00 105 PHE A O 1
ATOM 830 N N . ASP A 1 106 ? -5.306 -14.150 9.523 1.00 87.56 106 ASP A N 1
ATOM 831 C CA . ASP A 1 106 ? -4.097 -13.336 9.454 1.00 87.56 106 ASP A CA 1
ATOM 832 C C . ASP A 1 106 ? -3.735 -12.850 8.041 1.00 87.56 106 ASP A C 1
ATOM 834 O O . ASP A 1 106 ? -4.307 -13.215 7.009 1.00 87.56 106 ASP A O 1
ATOM 838 N N . TRP A 1 107 ? -2.749 -11.957 7.988 1.00 87.94 107 TRP A N 1
ATOM 839 C CA . TRP A 1 107 ? -2.251 -11.416 6.729 1.00 87.94 107 TRP A CA 1
ATOM 840 C C . TRP A 1 107 ? -1.617 -12.484 5.832 1.00 87.94 107 TRP A C 1
ATOM 842 O O . TRP A 1 107 ? -1.759 -12.412 4.616 1.00 87.94 107 TRP A O 1
ATOM 852 N N . SER A 1 108 ? -0.934 -13.478 6.405 1.00 87.06 108 SER A N 1
ATOM 853 C CA . SER A 1 108 ? -0.328 -14.577 5.640 1.00 87.06 108 SER A CA 1
ATOM 854 C C . SER A 1 108 ? -1.385 -15.412 4.914 1.00 87.06 108 SER A C 1
ATOM 856 O O . SER A 1 108 ? -1.213 -15.700 3.729 1.00 87.06 108 SER A O 1
ATOM 858 N N . GLY A 1 109 ? -2.496 -15.735 5.587 1.00 89.12 109 GLY A N 1
ATOM 859 C CA . GLY A 1 109 ? -3.625 -16.452 4.995 1.00 89.12 109 GLY A CA 1
ATOM 860 C C . GLY A 1 109 ? -4.298 -15.650 3.884 1.00 89.12 109 GLY A C 1
ATOM 861 O O . GLY A 1 109 ? -4.539 -16.184 2.801 1.00 89.12 109 GLY A O 1
ATOM 862 N N . LEU A 1 110 ? -4.514 -14.344 4.101 1.00 89.50 110 LEU A N 1
ATOM 863 C CA . LEU A 1 110 ? -5.037 -13.456 3.057 1.00 89.50 110 LEU A CA 1
ATOM 864 C C . LEU A 1 110 ? -4.119 -13.437 1.826 1.00 89.50 110 LEU A C 1
ATOM 866 O O . LEU A 1 110 ? -4.597 -13.539 0.700 1.00 89.50 110 LEU A O 1
ATOM 870 N N . GLY A 1 111 ? -2.809 -13.309 2.035 1.00 90.06 111 GLY A N 1
ATOM 871 C CA . GLY A 1 111 ? -1.838 -13.268 0.949 1.00 90.06 111 GLY A CA 1
ATOM 872 C C . GLY A 1 111 ? -1.801 -14.565 0.134 1.00 90.06 111 GLY A C 1
ATOM 873 O O . GLY A 1 111 ? -1.799 -14.499 -1.091 1.00 90.06 111 GLY A O 1
ATOM 874 N N . ALA A 1 112 ? -1.836 -15.729 0.791 1.00 89.38 112 ALA A N 1
ATOM 875 C CA . ALA A 1 112 ? -1.907 -17.023 0.107 1.00 89.38 112 ALA A CA 1
ATOM 876 C C . ALA A 1 112 ? -3.188 -17.150 -0.734 1.00 89.38 112 ALA A C 1
ATOM 878 O O . ALA A 1 112 ? -3.125 -17.496 -1.910 1.00 89.38 112 ALA A O 1
ATOM 879 N N . MET A 1 113 ? -4.341 -16.784 -0.164 1.00 90.62 113 MET A N 1
ATOM 880 C CA . MET A 1 113 ? -5.627 -16.800 -0.868 1.00 90.62 113 MET A CA 1
ATOM 881 C C . MET A 1 113 ? -5.628 -15.872 -2.093 1.00 90.62 113 MET A C 1
ATOM 883 O O . MET A 1 113 ? -6.073 -16.265 -3.169 1.00 90.62 113 MET A O 1
ATOM 887 N N . LEU A 1 114 ? -5.130 -14.637 -1.951 1.00 90.81 114 LEU A N 1
ATOM 888 C CA . LEU A 1 114 ? -5.030 -13.691 -3.067 1.00 90.81 114 LEU A CA 1
ATOM 889 C C . LEU A 1 114 ? -4.110 -14.214 -4.175 1.00 90.81 114 LEU A C 1
ATOM 891 O O . LEU A 1 114 ? -4.438 -14.066 -5.352 1.00 90.81 114 LEU A O 1
ATOM 895 N N . GLY A 1 115 ? -3.010 -14.855 -3.788 1.00 89.25 115 GLY A N 1
ATOM 896 C CA . GLY A 1 115 ? -2.091 -15.546 -4.678 1.00 89.25 115 GLY A CA 1
ATOM 897 C C . GLY A 1 115 ? -2.751 -16.623 -5.529 1.00 89.25 115 GLY A C 1
ATOM 898 O O . GLY A 1 115 ? -2.689 -16.555 -6.755 1.00 89.25 115 GLY A O 1
ATOM 899 N N . GLU A 1 116 ? -3.437 -17.569 -4.885 1.00 90.62 116 GLU A N 1
ATOM 900 C CA . GLU A 1 116 ? -4.170 -18.659 -5.552 1.00 90.62 116 GLU A CA 1
ATOM 901 C C . GLU A 1 116 ? -5.265 -18.136 -6.492 1.00 90.62 116 GLU A C 1
ATOM 903 O O . GLU A 1 116 ? -5.487 -18.661 -7.581 1.00 90.62 116 GLU A O 1
ATOM 908 N N . MET A 1 117 ? -5.928 -17.039 -6.120 1.00 90.50 117 MET A N 1
ATOM 909 C CA . MET A 1 117 ? -6.927 -16.394 -6.976 1.00 90.50 117 MET A CA 1
ATOM 910 C C . MET A 1 117 ? -6.317 -15.577 -8.126 1.00 90.50 117 MET A C 1
ATOM 912 O O . MET A 1 117 ? -7.066 -14.965 -8.895 1.00 90.50 117 MET A O 1
ATOM 916 N N . GLY A 1 118 ? -4.988 -15.535 -8.249 1.00 88.25 118 GLY A N 1
ATOM 917 C CA . GLY A 1 118 ? -4.277 -14.797 -9.290 1.00 88.25 118 GLY A CA 1
ATOM 918 C C . GLY A 1 118 ? -4.345 -13.280 -9.116 1.00 88.25 118 GLY A C 1
ATOM 919 O O . GLY A 1 118 ? -4.342 -12.553 -10.107 1.00 88.25 118 GLY A O 1
ATOM 920 N N . TRP A 1 119 ? -4.451 -12.792 -7.878 1.00 90.81 119 TRP A N 1
ATOM 921 C CA . TRP A 1 119 ? -4.481 -11.364 -7.540 1.00 90.81 119 TRP A CA 1
ATOM 922 C C . TRP A 1 119 ? -5.587 -10.564 -8.252 1.00 90.81 119 TRP A C 1
ATOM 924 O O . TRP A 1 119 ? -5.424 -9.380 -8.539 1.00 90.81 119 TRP A O 1
ATOM 934 N N . LYS A 1 120 ? -6.743 -11.192 -8.517 1.00 87.75 120 LYS A N 1
ATOM 935 C CA . LYS A 1 120 ? -7.918 -10.535 -9.131 1.00 87.75 120 LYS A CA 1
ATOM 936 C C . LYS A 1 120 ? -8.413 -9.318 -8.344 1.00 87.75 120 LYS A C 1
ATOM 938 O O . LYS A 1 120 ? -8.980 -8.397 -8.923 1.00 87.75 120 LYS A O 1
ATOM 943 N N . ILE A 1 121 ? -8.214 -9.335 -7.028 1.00 87.25 121 ILE A N 1
ATOM 944 C CA . ILE A 1 121 ? -8.536 -8.237 -6.119 1.00 87.25 121 ILE A CA 1
ATOM 945 C C . ILE A 1 121 ? -7.223 -7.763 -5.504 1.00 87.25 121 ILE A C 1
ATOM 947 O O . ILE A 1 121 ? -6.479 -8.555 -4.929 1.00 87.25 121 ILE A O 1
ATOM 951 N N . ILE A 1 122 ? -6.944 -6.467 -5.620 1.00 88.69 122 ILE A N 1
ATOM 952 C CA . ILE A 1 122 ? -5.717 -5.848 -5.113 1.00 88.69 122 ILE A CA 1
ATOM 953 C C .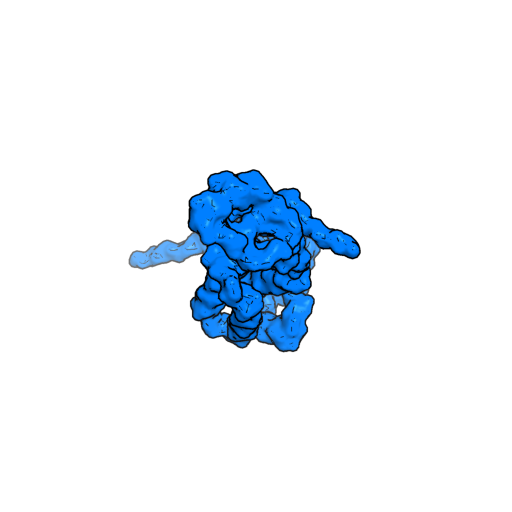 ILE A 1 122 ? -6.104 -4.863 -4.003 1.00 88.69 122 ILE A C 1
ATOM 955 O O . ILE A 1 122 ? -7.097 -4.146 -4.156 1.00 88.69 122 ILE A O 1
ATOM 959 N N . PRO A 1 123 ? -5.341 -4.791 -2.894 1.00 88.19 123 PRO A N 1
ATOM 960 C CA . PRO A 1 123 ? -5.541 -3.766 -1.876 1.00 88.19 123 PRO A CA 1
ATOM 961 C C . PRO A 1 123 ? -5.546 -2.354 -2.481 1.00 88.19 123 PRO A C 1
ATOM 963 O O . PRO A 1 123 ? -4.838 -2.072 -3.445 1.00 88.19 123 PRO A O 1
ATOM 966 N N . VAL A 1 124 ? -6.324 -1.433 -1.914 1.00 88.50 124 VAL A N 1
ATOM 967 C CA . VAL A 1 124 ? -6.420 -0.062 -2.436 1.00 88.50 124 VAL A CA 1
ATOM 968 C C . VAL A 1 124 ? -5.957 0.930 -1.371 1.00 88.50 124 VAL A C 1
ATOM 970 O O . VAL A 1 124 ? -6.494 0.916 -0.262 1.00 88.50 124 VAL A O 1
ATOM 973 N N . PR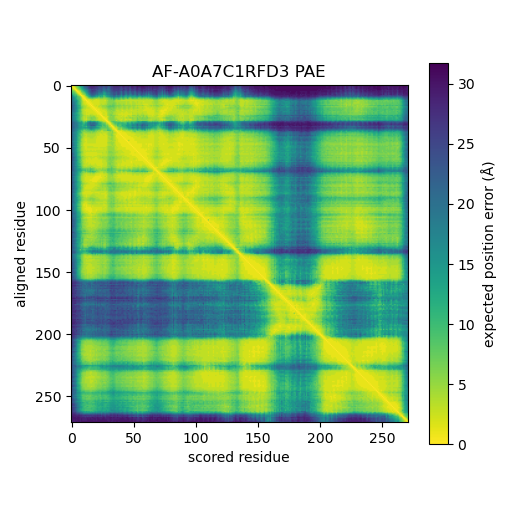O A 1 125 ? -4.982 1.808 -1.677 1.00 86.75 125 PRO A N 1
ATOM 974 C CA . PRO A 1 125 ? -4.632 2.895 -0.782 1.00 86.75 125 PRO A CA 1
ATOM 975 C C . PRO A 1 125 ? -5.753 3.932 -0.804 1.00 86.75 125 PRO A C 1
ATOM 977 O O . PRO A 1 125 ? -6.215 4.351 -1.867 1.00 86.75 125 PRO A O 1
ATOM 980 N N . LEU A 1 126 ? -6.183 4.358 0.376 1.00 85.19 126 LEU A N 1
ATOM 981 C CA . LEU A 1 126 ? -7.254 5.332 0.520 1.00 85.19 126 LEU A CA 1
ATOM 982 C C . LEU A 1 126 ? -6.675 6.736 0.657 1.00 85.19 126 LEU A C 1
ATOM 984 O O . LEU A 1 126 ? -5.616 6.924 1.252 1.00 85.19 126 LEU A O 1
ATOM 988 N N . MET A 1 127 ? -7.391 7.732 0.131 1.00 84.00 127 MET A N 1
ATOM 989 C CA . MET A 1 127 ? -7.033 9.149 0.269 1.00 84.00 127 MET A CA 1
ATOM 990 C C . MET A 1 127 ? -7.435 9.664 1.656 1.00 84.00 127 MET A C 1
ATOM 992 O O . MET A 1 127 ? -8.288 10.537 1.799 1.00 84.00 127 MET A O 1
ATOM 996 N N . LEU A 1 128 ? -6.855 9.059 2.687 1.00 84.25 128 LEU A N 1
ATOM 997 C CA . LEU A 1 128 ? -7.056 9.406 4.086 1.00 84.25 128 LEU A CA 1
ATOM 998 C C . LEU A 1 128 ? -5.732 9.896 4.687 1.00 84.25 128 LEU A C 1
ATOM 1000 O O . LEU A 1 128 ? -4.665 9.576 4.157 1.00 84.25 128 LEU A O 1
ATOM 1004 N N . PRO A 1 129 ? -5.778 10.682 5.780 1.00 83.00 129 PRO A N 1
ATOM 1005 C CA . PRO A 1 129 ? -4.574 11.088 6.487 1.00 83.00 129 PRO A CA 1
ATOM 1006 C C . PRO A 1 129 ? -3.688 9.892 6.833 1.00 83.00 129 PRO A C 1
ATOM 1008 O O . PRO A 1 129 ? -4.181 8.796 7.109 1.00 83.00 129 PRO A O 1
ATOM 1011 N N . LEU A 1 130 ? -2.375 10.114 6.855 1.00 76.31 130 LEU A N 1
ATOM 1012 C CA . LEU A 1 130 ? -1.452 9.085 7.308 1.00 76.31 130 LEU A CA 1
ATOM 1013 C C . LEU A 1 130 ? -1.782 8.710 8.749 1.00 76.31 130 LEU A C 1
ATOM 1015 O O . LEU A 1 130 ? -1.925 9.558 9.630 1.00 76.31 130 LEU A O 1
ATOM 1019 N N . LEU A 1 131 ? -1.907 7.412 8.957 1.00 73.38 131 LEU A N 1
ATOM 1020 C CA . LEU A 1 131 ? -2.164 6.834 10.254 1.00 73.38 131 LEU A CA 1
ATOM 1021 C C . LEU A 1 131 ? -0.948 7.006 11.173 1.00 73.38 131 LEU A C 1
ATOM 1023 O O . LEU A 1 131 ? 0.184 6.729 10.760 1.00 73.38 131 LEU A O 1
ATOM 1027 N N . PRO A 1 132 ? -1.150 7.378 12.443 1.00 65.62 132 PRO A N 1
ATOM 1028 C CA . PRO A 1 132 ? -0.075 7.342 13.417 1.00 65.62 132 PRO A CA 1
ATOM 1029 C C . PRO A 1 132 ? 0.374 5.887 13.646 1.00 65.62 132 PRO A C 1
ATOM 1031 O O . PRO A 1 132 ? -0.373 5.079 14.189 1.00 65.62 132 PRO A O 1
ATOM 1034 N N . ARG A 1 133 ? 1.614 5.565 13.248 1.00 63.69 133 ARG A N 1
ATOM 1035 C CA . ARG A 1 133 ? 2.322 4.289 13.503 1.00 63.69 133 ARG A CA 1
ATOM 1036 C C . ARG A 1 133 ? 1.687 3.000 12.928 1.00 63.69 133 ARG A C 1
ATOM 1038 O O . ARG A 1 133 ? 2.083 1.900 13.318 1.00 63.69 133 ARG A O 1
ATOM 1045 N N . SER A 1 134 ? 0.723 3.087 12.000 1.00 53.34 134 SER A N 1
ATOM 1046 C CA . SER A 1 134 ? 0.145 1.886 11.354 1.00 53.34 134 SER A CA 1
ATOM 1047 C C . SER A 1 134 ? 1.088 1.203 10.365 1.00 53.34 134 SER A C 1
ATOM 1049 O O . SER A 1 134 ? 0.837 0.067 9.965 1.00 53.34 134 SER A O 1
ATOM 1051 N N . ASP A 1 135 ? 2.150 1.899 9.960 1.00 54.53 135 ASP A N 1
ATOM 1052 C CA . ASP A 1 135 ? 3.224 1.412 9.096 1.00 54.53 135 ASP A CA 1
ATOM 1053 C C . ASP A 1 135 ? 3.852 0.111 9.616 1.00 54.53 135 ASP A C 1
ATOM 1055 O O . ASP A 1 135 ? 4.379 -0.669 8.831 1.00 54.53 135 ASP A O 1
ATOM 1059 N N . ARG A 1 136 ? 3.741 -0.166 10.922 1.00 63.88 136 ARG A N 1
ATOM 1060 C CA . ARG A 1 136 ? 4.272 -1.389 11.544 1.00 63.88 136 ARG A CA 1
ATOM 1061 C C . ARG A 1 136 ? 3.298 -2.562 11.620 1.00 63.88 136 ARG A C 1
ATOM 1063 O O . ARG A 1 136 ? 3.728 -3.672 11.915 1.00 63.88 136 ARG A O 1
ATOM 1070 N N . LYS A 1 137 ? 1.996 -2.333 11.437 1.00 77.44 137 LYS A N 1
ATOM 1071 C CA . LYS A 1 137 ? 0.954 -3.340 11.720 1.00 77.44 137 LYS A CA 1
ATOM 1072 C C . LYS A 1 137 ? 0.387 -3.978 10.451 1.00 77.44 137 LYS A C 1
ATOM 1074 O O . LYS A 1 137 ? -0.095 -5.108 10.507 1.00 77.44 137 LYS A O 1
ATOM 1079 N N . ILE A 1 138 ? 0.453 -3.272 9.321 1.00 84.12 138 ILE A N 1
ATOM 1080 C CA . ILE A 1 138 ? 0.175 -3.836 7.996 1.00 84.12 138 ILE A CA 1
ATOM 1081 C C . ILE A 1 138 ? 1.493 -4.364 7.422 1.00 84.12 138 ILE A C 1
ATOM 1083 O O . ILE A 1 138 ? 2.460 -3.603 7.359 1.00 84.12 138 ILE A O 1
ATOM 1087 N N . PRO A 1 139 ? 1.559 -5.625 6.969 1.00 87.50 139 PRO A N 1
ATOM 1088 C CA . PRO A 1 139 ? 2.772 -6.148 6.361 1.00 87.50 139 PRO A CA 1
ATOM 1089 C C . PRO A 1 139 ? 3.169 -5.365 5.101 1.00 87.50 139 PRO A C 1
ATOM 1091 O O . PRO A 1 139 ? 2.313 -5.108 4.248 1.00 87.50 139 PRO A O 1
ATOM 1094 N N . PRO A 1 140 ? 4.456 -5.027 4.915 1.00 87.50 140 PRO A N 1
ATOM 1095 C CA . PRO A 1 140 ? 4.872 -4.224 3.766 1.00 87.50 140 PRO A CA 1
ATOM 1096 C C . PRO A 1 140 ? 4.634 -4.899 2.399 1.00 87.50 140 PRO A C 1
ATOM 1098 O O . PRO A 1 140 ? 4.490 -4.205 1.387 1.00 87.50 140 PRO A O 1
ATOM 1101 N N . TRP A 1 141 ? 4.510 -6.231 2.342 1.00 90.88 141 TRP A N 1
ATOM 1102 C CA . TRP A 1 141 ? 4.119 -6.950 1.120 1.00 90.88 141 TRP A CA 1
ATOM 1103 C C . TRP A 1 141 ? 2.747 -6.506 0.582 1.00 90.88 141 TRP A C 1
ATOM 1105 O O . TRP A 1 141 ? 2.546 -6.475 -0.633 1.00 90.88 141 TRP A O 1
ATOM 1115 N N . VAL A 1 142 ? 1.822 -6.079 1.454 1.00 90.75 142 VAL A N 1
ATOM 1116 C CA . VAL A 1 142 ? 0.495 -5.578 1.053 1.00 90.75 142 VAL A CA 1
ATOM 1117 C C . VAL A 1 142 ? 0.650 -4.336 0.177 1.00 90.75 142 VAL A C 1
ATOM 1119 O O . VAL A 1 142 ? 0.044 -4.244 -0.887 1.00 90.75 142 VAL A O 1
ATOM 1122 N N . LEU A 1 143 ? 1.523 -3.404 0.574 1.00 88.56 143 LEU A N 1
ATOM 1123 C CA . LEU A 1 143 ? 1.837 -2.211 -0.219 1.00 88.56 143 LEU A CA 1
ATOM 1124 C C . LEU A 1 143 ? 2.601 -2.566 -1.496 1.00 88.56 143 LEU A C 1
ATOM 1126 O O . LEU A 1 143 ? 2.320 -2.008 -2.557 1.00 88.56 143 LEU A O 1
ATOM 1130 N N . SER A 1 144 ? 3.528 -3.521 -1.403 1.00 91.56 144 SER A N 1
ATOM 1131 C CA . SER A 1 144 ? 4.302 -4.002 -2.553 1.00 91.56 144 SER A CA 1
ATOM 1132 C C . SER A 1 144 ? 3.379 -4.557 -3.640 1.00 91.56 144 SER A C 1
ATOM 1134 O O . SER A 1 144 ? 3.566 -4.255 -4.814 1.00 91.56 144 SER A O 1
ATOM 1136 N N . THR A 1 145 ? 2.320 -5.274 -3.248 1.00 93.06 145 THR A N 1
ATOM 1137 C CA . THR A 1 145 ? 1.278 -5.775 -4.161 1.00 93.06 145 THR A CA 1
ATOM 1138 C C . THR A 1 145 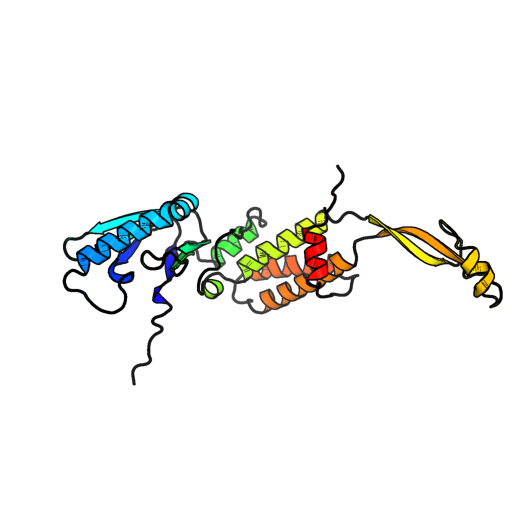? 0.682 -4.628 -4.981 1.00 93.06 145 THR A C 1
ATOM 1140 O O . THR A 1 145 ? 0.669 -4.674 -6.207 1.00 93.06 145 THR A O 1
ATOM 1143 N N . ILE A 1 146 ? 0.265 -3.542 -4.325 1.00 92.75 146 ILE A N 1
ATOM 1144 C CA . ILE A 1 146 ? -0.325 -2.374 -4.998 1.00 92.75 146 ILE A CA 1
ATOM 1145 C C . ILE A 1 146 ? 0.644 -1.794 -6.030 1.00 92.75 146 ILE A C 1
ATOM 1147 O O . ILE A 1 146 ? 0.257 -1.508 -7.164 1.00 92.75 146 ILE A O 1
ATOM 1151 N N . VAL A 1 147 ? 1.905 -1.610 -5.635 1.00 94.12 147 VAL A N 1
ATOM 1152 C CA . VAL A 1 147 ? 2.931 -1.003 -6.490 1.00 94.12 147 VAL A CA 1
ATOM 1153 C C . VAL A 1 147 ? 3.241 -1.895 -7.688 1.00 94.12 147 VAL A C 1
ATOM 1155 O O . VAL A 1 147 ? 3.219 -1.408 -8.816 1.00 94.12 147 VAL A O 1
ATOM 1158 N N . LEU A 1 148 ? 3.488 -3.188 -7.468 1.00 95.50 148 LEU A N 1
ATOM 1159 C CA . LEU A 1 148 ? 3.845 -4.130 -8.529 1.00 95.50 148 LEU A CA 1
ATOM 1160 C C . LEU A 1 148 ? 2.739 -4.250 -9.575 1.00 95.50 148 LEU A C 1
ATOM 1162 O O . LEU A 1 148 ? 3.026 -4.161 -10.766 1.00 95.50 148 LEU A O 1
ATOM 1166 N N . PHE A 1 149 ? 1.479 -4.386 -9.157 1.00 94.50 149 PHE A N 1
ATOM 1167 C CA . PHE A 1 149 ? 0.377 -4.509 -10.109 1.00 94.50 149 PHE A CA 1
ATOM 1168 C C . PHE A 1 149 ? 0.076 -3.197 -10.838 1.00 94.50 149 PHE A C 1
ATOM 1170 O O . PHE A 1 149 ? -0.222 -3.234 -12.027 1.00 94.50 149 PHE A O 1
ATOM 1177 N N . ARG A 1 150 ? 0.245 -2.033 -10.195 1.00 92.88 150 ARG A N 1
ATOM 1178 C CA . ARG A 1 150 ? 0.171 -0.743 -10.904 1.00 92.88 150 ARG A CA 1
ATOM 1179 C C . ARG A 1 150 ? 1.297 -0.584 -11.923 1.00 92.88 150 ARG A C 1
ATOM 1181 O O . ARG A 1 150 ? 1.037 -0.120 -13.026 1.00 92.88 150 ARG A O 1
ATOM 1188 N N . ILE A 1 151 ? 2.523 -0.986 -11.584 1.00 93.75 151 ILE A N 1
ATOM 1189 C CA . ILE A 1 151 ? 3.654 -0.985 -12.525 1.00 93.75 151 ILE A CA 1
ATOM 1190 C C . ILE A 1 151 ? 3.398 -1.952 -13.677 1.00 93.75 151 ILE A C 1
ATOM 1192 O O . ILE A 1 151 ? 3.637 -1.587 -14.822 1.00 93.75 151 ILE A O 1
ATOM 1196 N N . LYS A 1 152 ? 2.890 -3.156 -13.392 1.00 94.12 152 LYS A N 1
ATOM 1197 C CA . LYS A 1 152 ? 2.483 -4.115 -14.418 1.00 94.12 152 LYS A CA 1
ATOM 1198 C C . LYS A 1 152 ? 1.479 -3.477 -15.375 1.00 94.12 152 LYS A C 1
ATOM 1200 O O . LYS A 1 152 ? 1.731 -3.479 -16.571 1.00 94.12 152 LYS A O 1
ATOM 1205 N N . SER A 1 153 ? 0.414 -2.868 -14.850 1.00 91.25 153 SER A N 1
ATOM 1206 C CA . SER A 1 153 ? -0.571 -2.163 -15.673 1.00 91.25 153 SER A CA 1
ATOM 1207 C C . SER A 1 153 ? 0.072 -1.053 -16.500 1.00 91.25 153 SER A C 1
ATOM 1209 O O . SER A 1 153 ? -0.178 -0.987 -17.694 1.00 91.25 153 SER A O 1
ATOM 1211 N N . ILE A 1 154 ? 0.947 -0.226 -15.916 1.00 90.25 154 ILE A N 1
ATOM 1212 C CA . ILE A 1 154 ? 1.678 0.796 -16.680 1.00 90.25 154 ILE A CA 1
ATOM 1213 C C . ILE A 1 154 ? 2.458 0.138 -17.821 1.00 90.25 154 ILE A C 1
ATOM 1215 O O . ILE A 1 154 ? 2.287 0.541 -18.957 1.00 90.25 154 ILE A O 1
ATOM 1219 N N . LEU A 1 155 ? 3.254 -0.900 -17.555 1.00 90.19 155 LEU A N 1
ATOM 1220 C CA . LEU A 1 155 ? 4.040 -1.596 -18.578 1.00 90.19 155 LEU A CA 1
ATOM 1221 C C . LEU A 1 155 ? 3.184 -2.268 -19.661 1.00 90.19 155 LEU A C 1
ATOM 1223 O O . LEU A 1 155 ? 3.655 -2.412 -20.785 1.00 90.19 155 LEU A O 1
ATOM 1227 N N . ASP A 1 156 ? 1.969 -2.702 -19.332 1.00 89.06 156 ASP A N 1
ATOM 1228 C CA . ASP A 1 156 ? 1.018 -3.271 -20.293 1.00 89.06 156 ASP A CA 1
ATOM 1229 C C . ASP A 1 156 ? 0.402 -2.191 -21.200 1.00 89.06 156 ASP A C 1
ATOM 1231 O O . ASP A 1 156 ? 0.062 -2.484 -22.342 1.00 89.06 156 ASP A O 1
ATOM 1235 N N . PHE A 1 157 ? 0.321 -0.944 -20.720 1.00 83.56 157 PHE A N 1
ATOM 1236 C CA . PHE A 1 157 ? -0.196 0.218 -21.455 1.00 83.56 157 PHE A CA 1
ATOM 1237 C C . PHE A 1 157 ? 0.887 1.170 -21.986 1.00 83.56 157 PHE A C 1
ATOM 1239 O O . PHE A 1 157 ? 0.552 2.185 -22.594 1.00 83.56 157 PHE A O 1
ATOM 1246 N N . VAL A 1 158 ? 2.177 0.902 -21.757 1.00 77.94 158 VAL A N 1
ATOM 1247 C CA . VAL A 1 158 ? 3.259 1.721 -22.322 1.00 77.94 158 VAL A CA 1
ATOM 1248 C C . VAL A 1 158 ? 3.253 1.520 -23.835 1.00 77.94 158 VAL A C 1
ATOM 1250 O O . VAL A 1 158 ? 3.744 0.526 -24.365 1.00 77.94 158 VAL A O 1
ATOM 1253 N N . GLU A 1 159 ? 2.650 2.481 -24.527 1.00 62.78 159 GLU A N 1
ATOM 1254 C CA . GLU A 1 159 ? 2.688 2.589 -25.977 1.00 62.78 159 GLU A CA 1
ATOM 1255 C C . GLU A 1 159 ? 4.084 3.010 -26.439 1.00 62.78 159 GLU A C 1
ATOM 1257 O O . GLU A 1 159 ? 4.737 3.872 -25.838 1.00 62.78 159 GLU A O 1
ATOM 1262 N N . ARG A 1 160 ? 4.522 2.435 -27.560 1.00 66.25 160 ARG A N 1
ATOM 1263 C CA . ARG A 1 160 ? 5.728 2.893 -28.246 1.00 66.25 160 ARG A CA 1
ATOM 1264 C C . ARG A 1 160 ? 5.431 4.249 -28.890 1.00 66.25 160 ARG A C 1
ATOM 1266 O O . ARG A 1 160 ? 4.458 4.369 -29.631 1.00 66.25 160 ARG A O 1
ATOM 1273 N N . ARG A 1 161 ? 6.259 5.262 -28.639 1.00 63.84 161 ARG A N 1
ATOM 1274 C CA . ARG A 1 161 ? 6.085 6.625 -29.169 1.00 63.84 161 ARG A CA 1
ATOM 1275 C C . ARG A 1 161 ? 7.110 6.935 -30.250 1.00 63.84 161 ARG A C 1
ATOM 1277 O O . ARG A 1 161 ? 8.214 6.405 -30.233 1.00 63.84 161 ARG A O 1
ATOM 1284 N N . PHE A 1 162 ? 6.745 7.790 -31.203 1.00 65.00 162 PHE A N 1
ATOM 1285 C CA . PHE A 1 162 ? 7.697 8.309 -32.182 1.00 65.00 162 PHE A CA 1
ATOM 1286 C C . PHE A 1 162 ? 8.460 9.490 -31.588 1.00 65.00 162 PHE A C 1
ATOM 1288 O O . PHE A 1 162 ? 7.890 10.565 -31.414 1.00 65.00 162 PHE A O 1
ATOM 1295 N N . ASP A 1 163 ? 9.752 9.296 -31.342 1.00 70.06 163 ASP A N 1
ATOM 1296 C CA . ASP A 1 163 ? 10.670 10.366 -30.957 1.00 70.06 163 ASP A CA 1
ATOM 1297 C C . ASP A 1 163 ? 11.599 10.709 -32.121 1.00 70.06 163 ASP A C 1
ATOM 1299 O O . ASP A 1 163 ? 12.078 9.832 -32.844 1.00 70.06 163 ASP A O 1
ATOM 1303 N N . PHE A 1 164 ? 11.876 12.000 -32.310 1.00 79.38 164 PHE A N 1
ATOM 1304 C CA . PHE A 1 164 ? 12.857 12.441 -33.297 1.00 79.38 164 PHE A CA 1
ATOM 1305 C C . PHE A 1 164 ? 14.265 12.308 -3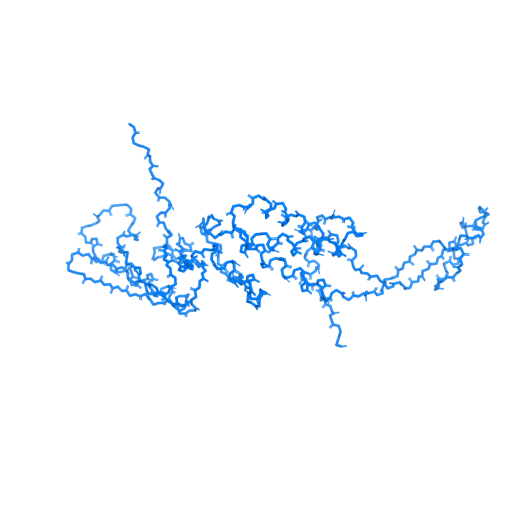2.735 1.00 79.38 164 PHE A C 1
ATOM 1307 O O . PHE A 1 164 ? 14.602 12.919 -31.723 1.00 79.38 164 PHE A O 1
ATOM 1314 N N . ILE A 1 165 ? 15.100 11.549 -33.435 1.00 82.25 165 ILE A N 1
ATOM 1315 C CA . ILE A 1 165 ? 16.486 11.309 -33.047 1.00 82.25 165 ILE A CA 1
ATOM 1316 C C . ILE A 1 165 ? 17.396 11.957 -34.062 1.00 82.25 165 ILE A C 1
ATOM 1318 O O . ILE A 1 165 ? 17.190 11.795 -35.263 1.00 82.25 165 ILE A O 1
ATOM 1322 N N . GLU A 1 166 ? 18.419 12.637 -33.560 1.00 87.75 166 GLU A N 1
ATOM 1323 C CA . GLU A 1 166 ? 19.543 13.110 -34.353 1.00 87.75 166 GLU A CA 1
ATOM 1324 C C . GLU A 1 166 ? 20.711 12.133 -34.198 1.00 87.75 166 GLU A C 1
ATOM 1326 O O . GLU A 1 166 ? 21.209 11.912 -33.093 1.00 87.75 166 GLU A O 1
ATOM 1331 N N . ALA A 1 167 ? 21.122 11.504 -35.296 1.00 89.12 167 ALA A N 1
ATOM 1332 C CA . ALA A 1 167 ? 22.232 10.558 -35.311 1.00 89.12 167 ALA A CA 1
ATOM 1333 C C . ALA A 1 167 ? 23.001 10.639 -36.631 1.00 89.12 167 ALA A C 1
ATOM 1335 O O . ALA A 1 167 ? 22.416 10.873 -37.688 1.00 89.12 167 ALA A O 1
ATOM 1336 N N . ASP A 1 168 ? 24.312 10.401 -36.575 1.00 89.31 168 ASP A N 1
ATOM 1337 C CA . ASP A 1 168 ? 25.105 10.196 -37.781 1.00 89.31 168 ASP A CA 1
ATOM 1338 C C . ASP A 1 168 ? 24.907 8.761 -38.278 1.00 89.31 168 ASP A C 1
ATOM 1340 O O . ASP A 1 168 ? 25.223 7.802 -37.571 1.00 89.31 168 ASP A O 1
ATOM 1344 N N . LEU A 1 169 ? 24.393 8.611 -39.495 1.00 89.50 169 LEU A N 1
ATOM 1345 C CA . LEU A 1 169 ? 24.137 7.315 -40.113 1.00 89.50 169 LEU A CA 1
ATOM 1346 C C . LEU A 1 169 ? 25.026 7.097 -41.336 1.00 89.50 169 LEU A C 1
ATOM 1348 O O . LEU A 1 169 ? 25.348 8.039 -42.060 1.00 89.50 169 LEU A O 1
ATOM 1352 N N . ASN A 1 170 ? 25.341 5.827 -41.598 1.00 89.12 170 ASN A N 1
ATOM 1353 C CA . ASN A 1 170 ? 26.056 5.403 -42.806 1.00 89.12 170 ASN A CA 1
ATOM 1354 C C . ASN A 1 170 ? 25.176 5.383 -44.060 1.00 89.12 170 ASN A C 1
ATOM 1356 O O . ASN A 1 170 ? 25.688 5.336 -45.175 1.00 89.12 170 ASN A O 1
ATOM 1360 N N . ALA A 1 171 ? 23.859 5.436 -43.876 1.00 86.88 171 ALA A N 1
ATOM 1361 C CA . ALA A 1 171 ? 22.877 5.572 -44.935 1.00 86.88 171 ALA A CA 1
ATOM 1362 C C . ALA A 1 171 ? 21.833 6.616 -44.507 1.00 86.88 171 ALA A C 1
ATOM 1364 O O . ALA A 1 171 ? 21.394 6.586 -43.352 1.00 86.88 171 ALA A O 1
ATOM 1365 N N . PRO A 1 172 ? 21.436 7.543 -45.395 1.00 85.69 172 PRO A N 1
ATOM 1366 C CA . PRO A 1 172 ? 20.513 8.609 -45.038 1.00 85.69 172 PRO A CA 1
ATOM 1367 C C . PRO A 1 172 ? 19.134 8.049 -44.675 1.00 85.69 172 PRO A C 1
ATOM 1369 O O . PRO A 1 172 ? 18.554 7.257 -45.417 1.00 85.69 172 PRO A O 1
ATOM 1372 N N . ARG A 1 173 ? 18.591 8.488 -43.535 1.00 87.62 173 ARG A N 1
ATOM 1373 C CA . ARG A 1 173 ? 17.243 8.138 -43.065 1.00 87.62 173 ARG A CA 1
ATOM 1374 C C . ARG A 1 173 ? 16.544 9.390 -42.548 1.00 87.62 173 ARG A C 1
ATOM 1376 O O . ARG A 1 173 ? 17.094 10.097 -41.713 1.00 87.62 173 ARG A O 1
ATOM 1383 N N . GLY A 1 174 ? 15.317 9.643 -42.998 1.00 88.81 174 GLY A N 1
ATOM 1384 C CA . GLY A 1 174 ? 14.567 10.842 -42.609 1.00 88.81 174 GLY A CA 1
ATOM 1385 C C . GLY A 1 174 ? 15.199 12.134 -43.137 1.00 88.81 174 GLY A C 1
ATOM 1386 O O . GLY A 1 174 ? 15.631 12.190 -44.286 1.00 88.81 174 GLY A O 1
ATOM 1387 N N . GLN A 1 175 ? 15.223 13.186 -42.318 1.00 90.75 175 GLN A N 1
ATOM 1388 C CA . GLN A 1 175 ? 15.705 14.510 -42.706 1.00 90.75 175 GLN A CA 1
ATOM 1389 C C . GLN A 1 175 ? 17.219 14.631 -42.499 1.00 90.75 175 GLN A C 1
ATOM 1391 O O . GLN 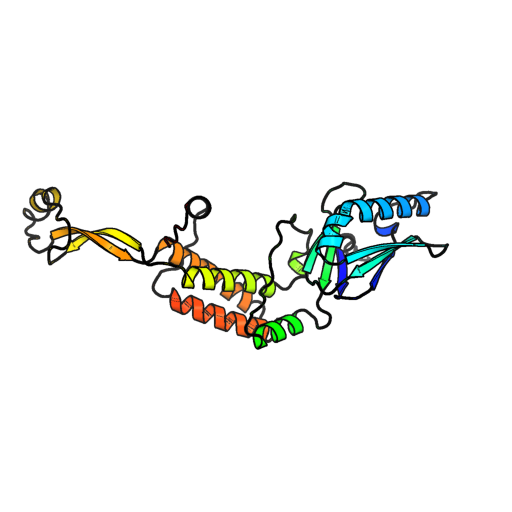A 1 175 ? 17.707 14.542 -41.379 1.00 90.75 175 GLN A O 1
ATOM 1396 N N . ILE A 1 176 ? 17.973 14.899 -43.562 1.00 91.31 176 ILE A N 1
ATOM 1397 C CA . ILE A 1 176 ? 19.417 15.155 -43.466 1.00 91.31 176 ILE A CA 1
ATOM 1398 C C . ILE A 1 176 ? 19.653 16.603 -43.021 1.00 91.31 176 ILE A C 1
ATOM 1400 O O . ILE A 1 176 ? 19.095 17.537 -43.602 1.00 91.31 176 ILE A O 1
ATOM 1404 N N . ASN A 1 177 ? 20.525 16.812 -42.033 1.00 91.38 177 ASN A N 1
ATOM 1405 C CA . ASN A 1 177 ? 21.001 18.144 -41.675 1.00 91.38 177 ASN A CA 1
ATOM 1406 C C . ASN A 1 177 ? 22.172 18.548 -42.586 1.00 91.38 177 ASN A C 1
ATOM 1408 O O . ASN A 1 177 ? 23.348 18.396 -42.241 1.00 91.38 177 ASN A O 1
ATOM 1412 N N . TRP A 1 178 ? 21.836 19.065 -43.771 1.00 91.44 178 TRP A N 1
ATOM 1413 C CA . TRP A 1 178 ? 22.814 19.478 -44.781 1.00 91.44 178 TRP A CA 1
ATOM 1414 C C . TRP A 1 178 ? 23.804 20.520 -44.271 1.00 91.44 178 TRP A C 1
ATOM 1416 O O . TRP A 1 178 ? 24.978 20.435 -44.614 1.00 91.44 178 TRP A O 1
ATOM 1426 N N . GLY A 1 179 ? 23.363 21.449 -43.416 1.00 91.81 179 GLY A N 1
ATOM 1427 C CA . GLY A 1 179 ? 24.236 22.465 -42.833 1.00 91.81 179 GLY A CA 1
ATOM 1428 C C . GLY A 1 179 ? 25.371 21.841 -42.024 1.00 91.81 179 GLY A C 1
ATOM 1429 O O . GLY A 1 179 ? 26.536 22.149 -42.265 1.00 91.81 179 GLY A O 1
ATOM 1430 N N . ILE A 1 180 ? 25.057 20.909 -41.116 1.00 89.00 180 ILE A N 1
ATOM 1431 C CA . ILE A 1 180 ? 26.075 20.189 -40.332 1.00 89.00 180 ILE A CA 1
ATOM 1432 C C . ILE A 1 180 ? 26.935 19.306 -41.242 1.00 89.00 180 ILE A C 1
ATOM 1434 O O . ILE A 1 180 ? 28.156 19.252 -41.071 1.00 89.00 180 ILE A O 1
ATOM 1438 N N . TYR A 1 181 ? 26.332 18.624 -42.216 1.00 90.69 181 TYR A N 1
ATOM 1439 C CA . TYR A 1 181 ? 27.058 17.718 -43.104 1.00 90.69 181 TYR A CA 1
ATOM 1440 C C . TYR A 1 181 ? 28.123 18.450 -43.934 1.00 90.69 181 TYR A C 1
ATOM 1442 O O . TYR A 1 181 ? 29.297 18.072 -43.895 1.00 90.69 181 TYR A O 1
ATOM 1450 N N . THR A 1 182 ? 27.750 19.535 -44.619 1.00 91.50 182 THR A N 1
ATOM 1451 C CA . THR A 1 182 ? 28.653 20.277 -45.514 1.00 91.50 182 THR A CA 1
ATOM 1452 C C . THR A 1 182 ? 29.731 21.045 -44.759 1.00 91.50 182 THR A C 1
ATOM 1454 O O . THR A 1 182 ? 30.865 21.104 -45.224 1.00 91.50 182 THR A O 1
ATOM 1457 N N . THR A 1 183 ? 29.414 21.598 -43.586 1.00 90.88 183 THR A N 1
ATOM 1458 C CA . THR A 1 183 ? 30.358 22.433 -42.826 1.00 90.88 183 THR A CA 1
ATOM 1459 C C . THR A 1 183 ? 31.277 21.638 -41.901 1.00 90.88 183 THR A C 1
ATOM 1461 O O . THR A 1 183 ? 32.397 22.073 -41.643 1.00 90.88 183 THR A O 1
ATOM 1464 N N . SER A 1 184 ? 30.850 20.472 -41.397 1.00 88.44 184 SER A N 1
ATOM 1465 C CA . SER A 1 184 ? 31.595 19.747 -40.354 1.00 88.44 184 SER A CA 1
ATOM 1466 C C . SER A 1 184 ? 32.027 18.326 -40.725 1.00 88.44 184 SER A C 1
ATOM 1468 O O . SER A 1 184 ? 33.062 17.866 -40.233 1.00 88.44 184 SER A O 1
ATOM 1470 N N . ARG A 1 185 ? 31.267 17.609 -41.566 1.00 87.31 185 ARG A N 1
ATOM 1471 C CA . ARG A 1 185 ? 31.541 16.198 -41.904 1.00 87.31 185 ARG A CA 1
ATOM 1472 C C . ARG A 1 185 ? 32.370 16.079 -43.177 1.00 87.31 185 ARG A C 1
ATOM 1474 O O . ARG A 1 185 ? 33.407 15.416 -43.162 1.00 87.31 185 ARG A O 1
ATOM 1481 N N . LEU A 1 186 ? 31.955 16.785 -44.226 1.00 87.88 186 LEU A N 1
ATOM 1482 C CA . LEU A 1 186 ? 32.575 16.764 -45.553 1.00 87.88 186 LEU A CA 1
ATOM 1483 C C . LEU A 1 186 ? 34.037 17.264 -45.538 1.00 87.88 186 LEU A C 1
ATOM 1485 O O . LEU A 1 186 ? 34.905 16.540 -46.021 1.00 87.88 186 LEU A O 1
ATOM 1489 N N . PRO A 1 187 ? 34.384 18.392 -44.876 1.00 91.44 187 PRO A N 1
ATOM 1490 C CA . PRO A 1 187 ? 35.772 18.867 -44.809 1.00 91.44 187 PRO A CA 1
ATOM 1491 C C . PRO A 1 187 ? 36.691 17.959 -43.981 1.00 91.44 187 PRO A C 1
ATOM 1493 O O . PRO A 1 187 ? 37.908 18.002 -44.121 1.00 91.44 187 PRO A O 1
ATOM 1496 N N . ARG A 1 188 ? 36.115 17.129 -43.101 1.00 89.75 188 ARG A N 1
ATOM 1497 C CA . ARG A 1 188 ? 36.844 16.163 -42.264 1.00 89.75 188 ARG A CA 1
ATOM 1498 C C . ARG A 1 188 ? 36.885 14.760 -42.879 1.00 89.75 188 ARG A C 1
ATOM 1500 O O . ARG A 1 188 ? 37.202 13.812 -42.165 1.00 89.75 188 ARG A O 1
ATOM 1507 N N . MET A 1 189 ? 36.532 14.617 -44.161 1.00 87.81 189 MET A N 1
ATOM 1508 C CA . MET A 1 189 ? 36.490 13.341 -44.892 1.00 87.81 189 MET A CA 1
ATOM 1509 C C . MET A 1 189 ? 35.590 12.275 -44.240 1.00 87.81 189 MET A C 1
ATOM 1511 O O . MET A 1 189 ? 35.759 11.076 -44.461 1.00 87.81 189 MET A O 1
ATOM 1515 N N . LYS A 1 190 ? 34.591 12.688 -43.447 1.00 86.19 190 LYS A N 1
ATOM 1516 C CA . LYS A 1 190 ? 33.603 11.788 -42.832 1.00 86.19 190 LYS A CA 1
ATOM 1517 C C . LYS A 1 190 ? 32.400 11.575 -43.759 1.00 86.19 190 LYS A C 1
ATOM 1519 O O . LYS A 1 190 ? 31.259 11.770 -43.353 1.00 86.19 190 LYS A O 1
ATOM 1524 N N . ASN A 1 191 ? 32.658 11.169 -45.002 1.00 84.31 191 ASN A N 1
ATOM 1525 C CA . ASN A 1 191 ? 31.653 11.095 -46.078 1.00 84.31 191 ASN A CA 1
ATOM 1526 C C . ASN A 1 191 ? 30.543 10.067 -45.813 1.00 84.31 191 ASN A C 1
ATOM 1528 O O . ASN A 1 191 ? 29.431 10.209 -46.304 1.00 84.31 191 ASN A O 1
ATOM 1532 N N . LEU A 1 192 ? 30.837 9.041 -45.014 1.00 90.00 192 LEU A N 1
ATOM 1533 C CA . LEU A 1 192 ? 29.865 8.026 -44.605 1.00 90.00 192 LEU A CA 1
ATOM 1534 C C . LEU A 1 192 ? 29.136 8.398 -43.306 1.00 90.00 192 LEU A C 1
ATOM 1536 O O . LEU A 1 192 ? 28.410 7.586 -42.774 1.00 90.00 192 LEU A O 1
ATOM 1540 N N . SER A 1 193 ? 29.334 9.588 -42.742 1.00 89.69 193 SER A N 1
ATOM 1541 C CA . SER A 1 193 ? 28.724 9.992 -41.471 1.00 89.69 193 SER A CA 1
ATOM 1542 C C . SER A 1 193 ? 27.717 11.105 -41.740 1.00 89.69 193 SER A C 1
ATOM 1544 O O . SER A 1 193 ? 28.051 12.290 -41.688 1.00 89.69 193 SER A O 1
ATOM 1546 N N . VAL A 1 194 ? 26.494 10.715 -42.103 1.00 90.69 194 VAL A N 1
ATOM 1547 C CA . VAL A 1 194 ? 25.439 11.646 -42.516 1.00 90.69 194 VAL A CA 1
ATOM 1548 C C . VAL A 1 194 ? 24.566 12.006 -41.306 1.00 90.69 194 VAL A C 1
ATOM 1550 O O . VAL A 1 194 ? 23.849 11.132 -40.813 1.00 90.69 194 VAL A O 1
ATOM 1553 N N . PRO A 1 195 ? 24.580 13.263 -40.820 1.00 91.81 195 PRO A N 1
ATOM 1554 C CA . PRO A 1 195 ? 23.767 13.693 -39.690 1.00 91.81 195 PRO A CA 1
ATOM 1555 C C . PRO A 1 195 ? 22.300 13.730 -40.115 1.00 91.81 195 PRO A C 1
ATOM 1557 O O . PRO A 1 195 ? 21.891 14.540 -40.951 1.00 91.81 195 PRO A O 1
ATOM 1560 N N . CYS A 1 196 ? 21.509 12.833 -39.546 1.00 91.19 196 CYS A N 1
ATOM 1561 C CA . CYS A 1 196 ? 20.112 12.630 -39.887 1.00 91.19 196 CYS A CA 1
ATOM 1562 C C . CYS A 1 196 ? 19.222 12.864 -38.668 1.00 91.19 196 CYS A C 1
ATOM 1564 O O . CYS A 1 196 ? 19.561 12.439 -37.567 1.00 91.19 196 CYS A O 1
ATOM 1566 N N . ARG A 1 197 ? 18.058 13.477 -38.887 1.00 90.69 197 ARG A N 1
ATOM 1567 C CA . ARG A 1 197 ? 16.950 13.589 -37.943 1.00 90.69 197 ARG A CA 1
ATOM 1568 C C . ARG A 1 197 ? 15.773 12.755 -38.447 1.00 90.69 197 ARG A C 1
ATOM 1570 O O . ARG A 1 197 ? 15.199 13.064 -39.490 1.00 90.69 197 ARG A O 1
ATOM 1577 N N . PHE A 1 198 ? 15.384 11.711 -37.724 1.00 86.12 198 PHE A N 1
ATOM 1578 C CA . PHE A 1 198 ? 14.295 10.819 -38.145 1.00 86.12 198 PHE A CA 1
ATOM 1579 C C . PHE A 1 198 ? 13.399 10.407 -36.973 1.00 86.12 198 PHE A C 1
ATOM 1581 O O . PHE A 1 198 ? 13.891 10.324 -35.846 1.00 86.12 198 PHE A O 1
ATOM 1588 N N . PRO A 1 199 ? 12.097 10.162 -37.219 1.00 81.94 199 PRO A N 1
ATOM 1589 C CA . PRO A 1 199 ? 11.217 9.592 -36.210 1.00 81.94 199 PRO A CA 1
ATOM 1590 C C . PRO A 1 199 ? 11.576 8.115 -36.000 1.00 81.94 199 PRO A C 1
ATOM 1592 O O . PRO A 1 199 ? 11.650 7.338 -36.958 1.00 81.94 199 PRO A O 1
ATOM 1595 N N . ASP A 1 200 ? 11.810 7.729 -34.752 1.00 80.19 200 ASP A N 1
ATOM 1596 C CA . ASP A 1 200 ? 12.061 6.352 -34.336 1.00 80.19 200 ASP A CA 1
ATOM 1597 C C . ASP A 1 200 ? 11.019 5.949 -33.295 1.00 80.19 200 ASP A C 1
ATOM 1599 O O . ASP A 1 200 ? 10.702 6.719 -32.390 1.00 80.19 200 ASP A O 1
ATOM 1603 N N . LEU A 1 201 ? 10.469 4.748 -33.442 1.00 72.94 201 LEU A N 1
ATOM 1604 C CA . LEU A 1 201 ? 9.451 4.233 -32.537 1.00 72.94 201 LEU A CA 1
ATOM 1605 C C . LEU A 1 201 ? 10.150 3.669 -31.292 1.00 72.94 201 LEU A C 1
ATOM 1607 O O . LEU A 1 201 ? 10.744 2.591 -31.354 1.00 72.94 201 LEU A O 1
ATOM 1611 N N . ARG A 1 202 ? 10.122 4.400 -30.176 1.00 69.12 202 ARG A N 1
ATOM 1612 C CA . ARG A 1 202 ? 10.800 4.043 -28.925 1.00 69.12 202 ARG A CA 1
ATOM 1613 C C . ARG A 1 202 ? 9.866 4.070 -27.729 1.00 69.12 202 ARG A C 1
ATOM 1615 O O . ARG A 1 202 ? 8.905 4.829 -27.664 1.00 69.12 202 ARG A O 1
ATOM 1622 N N . ASP A 1 203 ? 10.198 3.236 -26.757 1.00 69.38 203 ASP A N 1
ATOM 1623 C CA . ASP A 1 203 ? 9.620 3.333 -25.425 1.00 69.38 203 ASP A CA 1
ATOM 1624 C C . ASP A 1 203 ? 10.211 4.551 -24.700 1.00 69.38 203 ASP A C 1
ATOM 1626 O O . ASP A 1 203 ? 11.389 4.879 -24.888 1.00 69.38 203 ASP A O 1
ATOM 1630 N N . ASP A 1 204 ? 9.423 5.190 -23.830 1.00 80.44 204 ASP A N 1
ATOM 1631 C CA . ASP A 1 204 ? 9.914 6.255 -22.949 1.00 80.44 204 ASP A CA 1
ATOM 1632 C C . ASP A 1 204 ? 10.991 5.685 -22.009 1.00 80.44 204 ASP A C 1
ATOM 1634 O O . ASP A 1 204 ? 10.709 5.033 -20.996 1.00 80.44 204 ASP A O 1
ATOM 1638 N N . ARG A 1 205 ? 12.262 5.903 -22.369 1.00 83.25 205 ARG A N 1
ATOM 1639 C CA . ARG A 1 205 ? 13.407 5.343 -21.643 1.00 83.25 205 ARG A CA 1
ATOM 1640 C C . ARG A 1 205 ? 13.523 5.898 -20.231 1.00 83.25 205 ARG A C 1
ATOM 1642 O O . ARG A 1 205 ? 14.004 5.174 -19.364 1.00 83.25 205 ARG A O 1
ATOM 1649 N N . ASP A 1 206 ? 13.114 7.143 -19.986 1.00 86.06 206 ASP A N 1
ATOM 1650 C CA . ASP A 1 206 ? 13.171 7.730 -18.646 1.00 86.06 206 ASP A CA 1
ATOM 1651 C C . ASP A 1 206 ? 12.088 7.119 -17.745 1.00 86.06 206 ASP A C 1
ATOM 1653 O O . ASP A 1 206 ? 12.371 6.794 -16.586 1.00 86.06 206 ASP A O 1
ATOM 1657 N N . LEU A 1 207 ? 10.885 6.877 -18.280 1.00 87.75 207 LEU A N 1
ATOM 1658 C CA . LEU A 1 207 ? 9.833 6.146 -17.571 1.00 87.75 207 LEU A CA 1
ATOM 1659 C C . LEU A 1 207 ? 10.259 4.704 -17.274 1.00 87.75 207 LEU A C 1
ATOM 1661 O O . LEU A 1 207 ? 10.164 4.261 -16.129 1.00 87.75 207 LEU A O 1
ATOM 1665 N N . LEU A 1 208 ? 10.785 3.978 -18.266 1.00 90.50 208 LEU A N 1
ATOM 1666 C CA . LEU A 1 208 ? 11.268 2.607 -18.070 1.00 90.50 208 LEU A CA 1
ATOM 1667 C C . LEU A 1 208 ? 12.434 2.536 -17.074 1.00 90.50 208 LEU A C 1
ATOM 1669 O O . LEU A 1 208 ? 12.484 1.619 -16.253 1.00 90.50 208 LEU A O 1
ATOM 1673 N N . ALA A 1 209 ? 13.349 3.510 -17.093 1.00 92.00 209 ALA A N 1
ATOM 1674 C CA . ALA A 1 209 ? 14.453 3.587 -16.140 1.00 92.00 209 ALA A CA 1
ATOM 1675 C C . ALA A 1 209 ? 13.955 3.811 -14.704 1.00 92.00 209 ALA A C 1
ATOM 1677 O O . ALA A 1 209 ? 14.475 3.197 -13.764 1.00 92.00 209 ALA A O 1
ATOM 1678 N N . ALA A 1 210 ? 12.928 4.652 -14.535 1.00 93.94 210 ALA A N 1
ATOM 1679 C CA . ALA A 1 210 ? 12.274 4.875 -13.252 1.00 93.94 210 ALA A CA 1
ATOM 1680 C C . ALA A 1 210 ? 11.505 3.642 -12.772 1.00 93.94 210 ALA A C 1
ATOM 1682 O O . ALA A 1 210 ? 11.637 3.266 -11.609 1.00 93.94 210 ALA A O 1
ATOM 1683 N N . ILE A 1 211 ? 10.777 2.963 -13.664 1.00 94.56 211 ILE A N 1
ATOM 1684 C CA . ILE A 1 211 ? 10.110 1.691 -13.363 1.00 94.56 211 ILE A CA 1
ATOM 1685 C C . ILE A 1 211 ? 11.134 0.651 -12.903 1.00 94.56 211 ILE A C 1
ATOM 1687 O O . ILE A 1 211 ? 10.941 0.026 -11.862 1.00 94.56 211 ILE A O 1
ATOM 1691 N N . HIS A 1 212 ? 12.251 0.503 -13.619 1.00 96.00 212 HIS A N 1
ATOM 1692 C CA . HIS A 1 212 ? 13.315 -0.421 -13.235 1.00 96.00 212 HIS A CA 1
ATOM 1693 C C . HIS A 1 212 ? 13.883 -0.073 -11.850 1.00 96.00 212 HIS A C 1
ATOM 1695 O O . HIS A 1 212 ? 14.028 -0.956 -11.003 1.00 96.00 212 HIS A O 1
ATOM 1701 N N . PHE A 1 213 ? 14.137 1.207 -11.561 1.00 96.44 213 PHE A N 1
ATOM 1702 C CA . PHE A 1 213 ? 14.554 1.628 -10.222 1.00 96.44 213 PHE A CA 1
ATOM 1703 C C . PHE A 1 213 ? 13.527 1.247 -9.147 1.00 96.44 213 PHE A C 1
ATOM 1705 O O . PHE A 1 213 ? 13.893 0.633 -8.144 1.00 96.44 213 PHE A O 1
ATOM 1712 N N . THR A 1 214 ? 12.243 1.544 -9.362 1.00 95.88 214 THR A N 1
ATOM 1713 C CA . THR A 1 214 ? 11.181 1.223 -8.401 1.00 95.88 214 THR A CA 1
ATOM 1714 C C . THR A 1 214 ? 11.039 -0.282 -8.182 1.00 95.88 214 THR A C 1
ATOM 1716 O O . THR A 1 214 ? 10.924 -0.709 -7.036 1.00 95.88 214 THR A O 1
ATOM 1719 N N . LEU A 1 215 ? 11.107 -1.098 -9.237 1.00 96.88 215 LEU A N 1
ATOM 1720 C CA . LEU A 1 215 ? 11.067 -2.558 -9.122 1.00 96.88 215 LEU A CA 1
ATOM 1721 C C . LEU A 1 215 ? 12.240 -3.097 -8.295 1.00 96.88 215 LEU A C 1
ATOM 1723 O O . LEU A 1 215 ? 12.036 -3.960 -7.447 1.00 96.88 215 LEU A O 1
ATOM 1727 N N . ARG A 1 216 ? 13.449 -2.539 -8.442 1.00 96.44 216 ARG A N 1
ATOM 1728 C CA . ARG A 1 216 ? 14.600 -2.923 -7.601 1.00 96.44 216 ARG A CA 1
ATOM 1729 C C . ARG A 1 216 ? 14.402 -2.567 -6.129 1.00 96.44 216 ARG A C 1
ATOM 1731 O O . ARG A 1 216 ? 14.812 -3.341 -5.267 1.00 96.44 216 ARG A O 1
ATOM 1738 N N . VAL A 1 217 ? 13.767 -1.430 -5.837 1.00 95.06 217 VAL A N 1
ATOM 1739 C CA . VAL A 1 217 ? 13.394 -1.046 -4.463 1.00 95.06 217 VAL A CA 1
ATOM 1740 C C . VAL A 1 217 ? 12.344 -2.004 -3.887 1.00 95.06 217 VAL A C 1
ATOM 1742 O O . VAL A 1 217 ? 12.435 -2.393 -2.725 1.00 95.06 217 VAL A O 1
ATOM 1745 N N . GLN A 1 218 ? 11.359 -2.422 -4.687 1.00 95.06 218 GLN A N 1
ATOM 1746 C CA . GLN A 1 218 ? 10.364 -3.403 -4.243 1.00 95.06 218 GLN A CA 1
ATOM 1747 C C . GLN A 1 218 ? 10.981 -4.791 -4.043 1.00 95.06 218 GLN A C 1
ATOM 1749 O O . GLN A 1 218 ? 10.685 -5.444 -3.047 1.00 95.06 218 GLN A O 1
ATOM 1754 N N . LEU A 1 219 ? 11.890 -5.219 -4.926 1.00 95.06 219 LEU A N 1
ATOM 1755 C CA . LEU A 1 219 ? 12.612 -6.486 -4.796 1.00 95.06 219 LEU A CA 1
ATOM 1756 C C . LEU A 1 219 ? 13.401 -6.551 -3.484 1.00 95.06 219 LEU A C 1
ATOM 1758 O O . LEU A 1 219 ? 13.282 -7.527 -2.746 1.00 95.06 219 LEU A O 1
ATOM 1762 N N . SER A 1 220 ? 14.176 -5.510 -3.159 1.00 93.31 220 SER A N 1
ATOM 1763 C CA . SER A 1 220 ? 14.944 -5.471 -1.909 1.00 93.31 220 SER A CA 1
ATOM 1764 C C . SER A 1 220 ? 14.037 -5.438 -0.676 1.00 93.31 220 SER A C 1
ATOM 1766 O O . SER A 1 220 ? 14.320 -6.125 0.307 1.00 93.31 220 SER A O 1
ATOM 1768 N N . SER A 1 221 ? 12.913 -4.716 -0.740 1.00 92.00 221 SER A N 1
ATOM 1769 C CA . SER A 1 221 ? 11.910 -4.701 0.329 1.00 92.00 221 SER A CA 1
ATOM 1770 C C . SER A 1 221 ? 11.279 -6.079 0.555 1.00 92.00 221 SER A C 1
ATOM 1772 O O . SER A 1 221 ? 11.234 -6.553 1.693 1.00 92.00 221 SER A O 1
ATOM 1774 N N . LEU A 1 222 ? 10.824 -6.749 -0.507 1.00 92.75 222 LEU A N 1
ATOM 1775 C CA . LEU A 1 222 ? 10.214 -8.081 -0.442 1.00 92.75 222 LEU A CA 1
ATOM 1776 C C . LEU A 1 222 ? 11.221 -9.146 0.009 1.00 92.75 222 LEU A C 1
ATOM 1778 O O . LEU A 1 222 ? 10.894 -9.994 0.838 1.00 92.75 222 LEU A O 1
ATOM 1782 N N . ALA A 1 223 ? 12.470 -9.069 -0.456 1.00 90.12 223 ALA A N 1
ATOM 1783 C CA . ALA A 1 223 ? 13.534 -9.979 -0.040 1.00 90.12 223 ALA A CA 1
ATOM 1784 C C . ALA A 1 223 ? 13.854 -9.877 1.463 1.00 90.12 223 ALA A C 1
ATOM 1786 O O . ALA A 1 223 ? 14.237 -10.879 2.066 1.00 90.12 223 ALA A O 1
ATOM 1787 N N . GLY A 1 224 ? 13.655 -8.708 2.083 1.00 87.69 224 GLY A N 1
ATOM 1788 C CA . GLY A 1 224 ? 13.765 -8.526 3.534 1.00 87.69 224 GLY A CA 1
ATOM 1789 C C . GLY A 1 224 ? 12.619 -9.154 4.341 1.00 87.69 224 GLY A C 1
ATOM 1790 O O . GLY A 1 224 ? 12.718 -9.270 5.557 1.00 87.69 224 GLY A O 1
ATOM 1791 N N . GLN A 1 225 ? 11.541 -9.586 3.681 1.00 85.44 225 GLN A N 1
ATOM 1792 C CA . GLN A 1 225 ? 10.305 -10.075 4.300 1.00 85.44 225 GLN A CA 1
ATOM 1793 C C . GLN A 1 225 ? 10.048 -11.557 4.011 1.00 85.44 225 GLN A C 1
ATOM 1795 O O . GLN A 1 225 ? 8.899 -11.985 3.988 1.00 85.44 225 GLN A O 1
ATOM 1800 N N . ARG A 1 226 ? 11.086 -12.377 3.802 1.00 73.06 226 ARG A N 1
ATOM 1801 C CA . ARG A 1 226 ? 10.928 -13.812 3.463 1.00 73.06 226 ARG A CA 1
ATOM 1802 C C . ARG A 1 226 ? 10.082 -14.613 4.464 1.00 73.06 226 ARG A C 1
ATOM 1804 O O . ARG A 1 226 ? 9.521 -15.637 4.098 1.00 73.06 226 ARG A O 1
ATOM 1811 N N . GLN A 1 227 ? 9.943 -14.134 5.700 1.00 74.62 227 GLN A N 1
ATOM 1812 C CA . GLN A 1 227 ? 9.057 -14.721 6.715 1.00 74.62 227 GLN A CA 1
ATOM 1813 C C . GLN A 1 227 ? 7.561 -14.422 6.487 1.00 74.62 227 GLN A C 1
ATOM 1815 O O . GLN A 1 227 ? 6.714 -14.994 7.161 1.00 74.62 227 GLN A O 1
ATOM 1820 N N . GLY A 1 228 ? 7.212 -13.554 5.533 1.00 71.75 228 GLY A N 1
ATOM 1821 C CA . GLY A 1 228 ? 5.836 -13.173 5.192 1.00 71.75 228 GLY A CA 1
ATOM 1822 C C . GLY A 1 228 ? 5.036 -14.242 4.436 1.00 71.75 228 GLY A C 1
ATO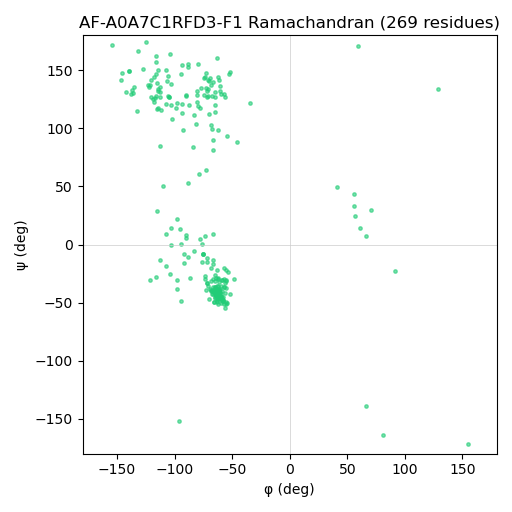M 1823 O O . GLY A 1 228 ? 3.919 -13.967 4.004 1.00 71.75 228 GLY A O 1
ATOM 1824 N N . GLY A 1 229 ? 5.586 -15.450 4.287 1.00 84.75 229 GLY A N 1
ATOM 1825 C CA . GLY A 1 229 ? 4.902 -16.616 3.734 1.00 84.75 229 GLY A CA 1
ATOM 1826 C C . GLY A 1 229 ? 4.848 -16.658 2.204 1.00 84.75 229 GLY A C 1
ATOM 1827 O O . GLY A 1 229 ? 5.576 -15.950 1.507 1.00 84.75 229 GLY A O 1
ATOM 1828 N N . VAL A 1 230 ? 3.963 -17.516 1.687 1.00 88.75 230 VAL A N 1
ATOM 1829 C CA . VAL A 1 230 ? 3.814 -17.829 0.251 1.00 88.75 230 VAL A CA 1
ATOM 1830 C C . VAL A 1 230 ? 3.538 -16.583 -0.596 1.00 88.75 230 VAL A C 1
ATOM 1832 O O . VAL A 1 230 ? 4.087 -16.447 -1.687 1.00 88.75 230 VAL A O 1
ATOM 1835 N N . ALA A 1 231 ? 2.770 -15.633 -0.060 1.00 89.75 231 ALA A N 1
ATOM 1836 C CA . ALA A 1 231 ? 2.441 -14.379 -0.733 1.00 89.75 231 ALA A CA 1
ATOM 1837 C C . ALA A 1 231 ? 3.689 -13.593 -1.161 1.00 89.75 231 ALA A C 1
ATOM 1839 O O . ALA A 1 231 ? 3.758 -13.077 -2.272 1.00 89.75 231 ALA A O 1
ATOM 1840 N N . VAL A 1 232 ? 4.706 -13.531 -0.295 1.00 92.38 232 VAL A N 1
ATOM 1841 C CA . VAL A 1 232 ? 5.954 -12.818 -0.596 1.00 92.38 232 VAL A CA 1
ATOM 1842 C C . VAL A 1 232 ? 6.721 -13.519 -1.713 1.00 92.38 232 VAL A C 1
ATOM 1844 O O . VAL A 1 232 ? 7.245 -12.843 -2.591 1.00 92.38 232 VAL A O 1
ATOM 1847 N N . LEU A 1 233 ? 6.755 -14.854 -1.721 1.00 91.94 233 LEU A N 1
ATOM 1848 C CA . LEU A 1 233 ? 7.422 -15.628 -2.774 1.00 91.94 233 LEU A CA 1
ATOM 1849 C C . LEU A 1 233 ? 6.755 -15.420 -4.139 1.00 91.94 233 LEU A C 1
ATOM 1851 O O . LEU A 1 233 ? 7.445 -15.184 -5.126 1.00 91.94 233 LEU A O 1
ATOM 1855 N N . GLN A 1 234 ? 5.424 -15.424 -4.184 1.00 92.69 234 GLN A N 1
ATOM 1856 C CA . GLN A 1 234 ? 4.677 -15.139 -5.411 1.00 92.69 234 GLN A CA 1
ATOM 1857 C C . GLN A 1 234 ? 4.904 -13.700 -5.894 1.00 92.69 234 GLN A C 1
ATOM 1859 O O . GLN A 1 234 ? 5.090 -13.466 -7.084 1.00 92.69 234 GLN A O 1
ATOM 1864 N N . LEU A 1 235 ? 4.941 -12.720 -4.985 1.00 94.38 235 LEU A N 1
ATOM 1865 C CA . LEU A 1 235 ? 5.235 -11.330 -5.350 1.00 94.38 235 LEU A CA 1
ATOM 1866 C C . LEU A 1 235 ? 6.685 -11.134 -5.811 1.00 94.38 235 LEU A C 1
ATOM 1868 O O . LEU A 1 235 ? 6.930 -10.282 -6.664 1.00 94.38 235 LEU A O 1
ATOM 1872 N N . LEU A 1 236 ? 7.637 -11.907 -5.280 1.00 94.75 236 LEU A N 1
ATOM 1873 C CA . LEU A 1 236 ? 9.017 -11.924 -5.768 1.00 94.75 236 LEU A CA 1
ATOM 1874 C C . LEU A 1 236 ? 9.083 -12.428 -7.213 1.00 94.75 236 LEU A C 1
ATOM 1876 O O . LEU A 1 236 ? 9.716 -11.777 -8.037 1.00 94.75 236 LEU A O 1
ATOM 1880 N N . ASP A 1 237 ? 8.378 -13.513 -7.535 1.00 94.38 237 ASP A N 1
ATOM 1881 C CA . ASP A 1 237 ? 8.299 -14.046 -8.902 1.00 94.38 237 ASP A CA 1
ATOM 1882 C C . ASP A 1 237 ? 7.663 -13.043 -9.884 1.00 94.38 237 ASP A C 1
ATOM 1884 O O . ASP A 1 237 ? 8.192 -12.774 -10.969 1.00 94.38 237 ASP A O 1
ATOM 1888 N N . VAL A 1 238 ? 6.585 -12.372 -9.458 1.00 94.62 238 VAL A N 1
ATOM 1889 C CA . VAL A 1 238 ? 5.985 -11.264 -10.220 1.00 94.62 238 VAL A CA 1
ATOM 1890 C C . VAL A 1 238 ? 6.996 -10.132 -10.422 1.00 94.62 238 VAL A C 1
ATOM 1892 O O . VAL A 1 238 ? 7.126 -9.617 -11.532 1.00 94.62 238 VAL A O 1
ATOM 1895 N N . CYS A 1 239 ? 7.729 -9.739 -9.379 1.00 96.44 239 CYS A N 1
ATOM 1896 C CA . CYS A 1 239 ? 8.723 -8.669 -9.457 1.00 96.44 239 CYS A CA 1
ATOM 1897 C C . CYS A 1 239 ? 9.857 -9.007 -10.439 1.00 96.44 239 CYS A C 1
ATOM 1899 O O . CYS A 1 239 ? 10.198 -8.177 -11.281 1.00 96.44 239 CYS A O 1
ATOM 1901 N N . GLU A 1 240 ? 10.392 -10.228 -10.389 1.00 96.06 240 GLU A N 1
ATOM 1902 C CA . GLU A 1 240 ? 11.432 -10.711 -11.309 1.00 96.06 240 GLU A CA 1
ATOM 1903 C C . GLU A 1 240 ? 10.936 -10.760 -12.761 1.00 96.06 240 GLU A C 1
ATOM 1905 O O . GLU A 1 240 ? 11.625 -10.316 -13.684 1.00 96.06 240 GLU A O 1
ATOM 1910 N N . THR A 1 241 ? 9.696 -11.204 -12.976 1.00 95.88 241 THR A N 1
ATOM 1911 C CA . THR A 1 241 ? 9.063 -11.183 -14.302 1.00 95.88 241 THR A CA 1
ATOM 1912 C C . THR A 1 241 ? 8.971 -9.757 -14.859 1.00 95.88 241 THR A C 1
ATOM 1914 O O . THR A 1 241 ? 9.286 -9.518 -16.028 1.00 95.88 241 THR A O 1
ATOM 1917 N N . LEU A 1 242 ? 8.593 -8.780 -14.027 1.00 95.75 242 LEU A N 1
ATOM 1918 C CA . LEU A 1 242 ? 8.546 -7.370 -14.427 1.00 95.75 242 LEU A CA 1
ATOM 1919 C C . LEU A 1 242 ? 9.948 -6.785 -14.656 1.00 95.75 242 LEU A C 1
ATOM 1921 O O . LEU A 1 242 ? 10.139 -6.032 -15.610 1.00 95.75 242 LEU A O 1
ATOM 1925 N N . LEU A 1 243 ? 10.941 -7.151 -13.838 1.00 95.69 243 LEU A N 1
ATOM 1926 C CA . LEU A 1 243 ? 12.334 -6.730 -14.018 1.00 95.69 243 LEU A CA 1
ATOM 1927 C C . LEU A 1 243 ? 12.911 -7.221 -15.346 1.00 95.69 243 LEU A C 1
ATOM 1929 O O . LEU A 1 243 ? 13.584 -6.459 -16.042 1.00 95.69 243 LEU A O 1
ATOM 1933 N N . ASN A 1 244 ? 12.597 -8.454 -15.744 1.00 94.88 244 ASN A N 1
ATOM 1934 C CA . ASN A 1 244 ? 13.023 -8.990 -17.034 1.00 94.88 244 ASN A CA 1
ATOM 1935 C C . ASN A 1 244 ? 12.467 -8.185 -18.221 1.00 94.88 244 ASN A C 1
ATOM 1937 O O . ASN A 1 244 ? 13.179 -8.014 -19.209 1.00 94.88 244 ASN A O 1
ATOM 1941 N N . ARG A 1 245 ? 11.261 -7.603 -18.111 1.00 92.56 245 ARG A N 1
ATOM 1942 C CA . ARG A 1 245 ? 10.690 -6.731 -19.161 1.00 92.56 245 ARG A CA 1
ATOM 1943 C C . ARG A 1 245 ? 11.456 -5.419 -19.343 1.00 92.56 245 ARG A C 1
ATOM 1945 O O . ARG A 1 245 ? 11.491 -4.893 -20.449 1.00 92.56 245 ARG A O 1
ATOM 1952 N N . VAL A 1 246 ? 12.078 -4.896 -18.286 1.00 92.94 246 VAL A N 1
ATOM 1953 C CA . VAL A 1 246 ? 12.793 -3.602 -18.303 1.00 92.94 246 VAL A CA 1
ATOM 1954 C C . VAL A 1 246 ? 14.319 -3.739 -18.250 1.00 92.94 246 VAL A C 1
ATOM 1956 O O . VAL A 1 246 ? 15.028 -2.738 -18.140 1.00 92.94 246 VAL A O 1
ATOM 1959 N N . ARG A 1 247 ? 14.847 -4.963 -18.380 1.00 91.81 247 ARG A N 1
ATOM 1960 C CA . ARG A 1 247 ? 16.283 -5.278 -18.256 1.00 91.81 247 ARG A CA 1
ATOM 1961 C C . ARG A 1 247 ? 17.179 -4.460 -19.197 1.00 91.81 247 ARG A C 1
ATOM 1963 O O . ARG A 1 247 ? 18.317 -4.163 -18.844 1.00 91.81 247 ARG A O 1
ATOM 1970 N N . ASN A 1 248 ? 16.670 -4.070 -20.366 1.00 88.06 248 ASN A N 1
ATOM 1971 C CA . ASN A 1 248 ? 17.428 -3.344 -21.394 1.00 88.06 248 ASN A CA 1
ATOM 1972 C C . ASN A 1 248 ? 17.673 -1.859 -21.065 1.00 88.06 248 ASN A C 1
ATOM 1974 O O . ASN A 1 248 ? 18.407 -1.175 -21.783 1.00 88.06 248 ASN A O 1
ATOM 1978 N N . VAL A 1 249 ? 17.056 -1.333 -20.006 1.00 90.31 249 VAL A N 1
ATOM 1979 C CA . VAL A 1 249 ? 17.187 0.068 -19.592 1.00 90.31 249 VAL A CA 1
ATOM 1980 C C . VAL A 1 249 ? 17.880 0.115 -18.231 1.00 90.31 249 VAL A C 1
ATOM 1982 O O . VAL A 1 249 ? 17.486 -0.631 -17.343 1.00 90.31 249 VAL A O 1
ATOM 1985 N N . PRO A 1 250 ? 18.902 0.958 -18.008 1.00 91.56 250 PRO A N 1
ATOM 1986 C CA . PRO A 1 250 ? 19.519 1.073 -16.689 1.00 91.56 250 PRO A CA 1
ATOM 1987 C C . PRO A 1 250 ? 18.542 1.680 -15.673 1.00 91.56 250 PRO A C 1
ATOM 1989 O O . PRO A 1 250 ? 17.825 2.630 -15.980 1.00 91.56 250 PRO A O 1
ATOM 1992 N N . ALA A 1 251 ? 18.536 1.157 -14.446 1.00 94.69 251 ALA A N 1
ATOM 1993 C CA . ALA A 1 251 ? 17.725 1.700 -13.360 1.00 94.69 251 ALA A CA 1
ATOM 1994 C C . ALA A 1 251 ? 18.180 3.122 -12.993 1.00 94.69 251 ALA A C 1
ATOM 1996 O O . ALA A 1 251 ? 19.354 3.340 -12.689 1.00 94.69 251 ALA A O 1
ATOM 1997 N N . LYS A 1 252 ? 17.247 4.078 -12.975 1.00 93.75 252 LYS A N 1
ATOM 1998 C CA . LYS A 1 252 ? 17.512 5.481 -12.630 1.00 93.75 252 LYS A CA 1
ATOM 1999 C C . LYS A 1 252 ? 16.408 6.017 -11.734 1.00 93.75 252 LYS A C 1
ATOM 2001 O O . LYS A 1 252 ? 15.232 5.903 -12.058 1.00 93.75 252 LYS A O 1
ATOM 2006 N N . GLN A 1 253 ? 16.782 6.635 -10.618 1.00 93.44 253 GLN A N 1
ATOM 2007 C CA . GLN A 1 253 ? 15.809 7.260 -9.731 1.00 93.44 253 GLN A CA 1
ATOM 2008 C C . GLN A 1 253 ? 15.169 8.482 -10.419 1.00 93.44 253 GLN A C 1
ATOM 2010 O O . GLN A 1 253 ? 15.900 9.362 -10.887 1.00 93.44 253 GLN A O 1
ATOM 2015 N N . PRO A 1 254 ? 13.828 8.575 -10.481 1.00 90.75 254 PRO A N 1
ATOM 2016 C CA . PRO A 1 254 ? 13.164 9.735 -11.059 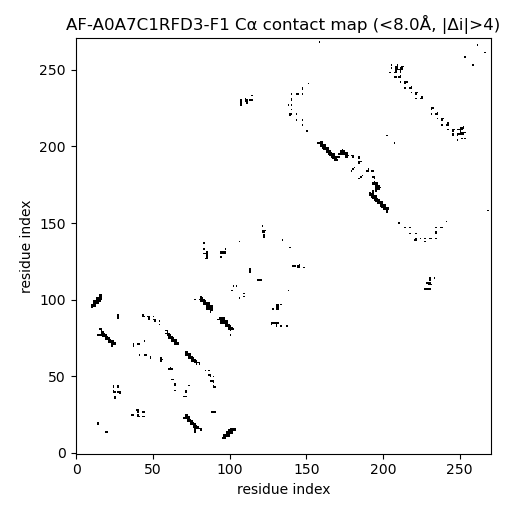1.00 90.75 254 PRO A CA 1
ATOM 2017 C C . PRO A 1 254 ? 13.336 10.968 -10.163 1.00 90.75 254 PRO A C 1
ATOM 2019 O O . PRO A 1 254 ? 13.249 10.889 -8.936 1.00 90.75 254 PRO A O 1
ATOM 2022 N N . THR A 1 255 ? 13.556 12.131 -10.778 1.00 90.44 255 THR A N 1
ATOM 2023 C CA . THR A 1 255 ? 13.627 13.397 -10.037 1.00 90.44 255 THR A CA 1
ATOM 2024 C C . THR A 1 255 ? 12.221 13.913 -9.701 1.00 90.44 255 THR A C 1
ATOM 2026 O O . THR A 1 255 ? 11.278 13.634 -10.446 1.00 90.44 255 THR A O 1
ATOM 2029 N N . PRO A 1 256 ? 12.048 14.740 -8.650 1.00 88.31 256 PRO A N 1
ATOM 2030 C CA . PRO A 1 256 ? 10.746 15.332 -8.327 1.00 88.31 256 PRO A CA 1
ATOM 2031 C C . PRO A 1 256 ? 10.137 16.135 -9.484 1.00 88.31 256 PRO A C 1
ATOM 2033 O O . PRO A 1 256 ? 8.921 16.158 -9.658 1.00 88.31 256 PRO A O 1
ATOM 2036 N N . ARG A 1 257 ? 10.977 16.778 -10.307 1.00 85.31 257 ARG A N 1
ATOM 2037 C CA . ARG A 1 257 ? 10.529 17.494 -11.510 1.00 85.31 257 ARG A CA 1
ATOM 2038 C C . ARG A 1 257 ? 9.936 16.534 -12.541 1.00 85.31 257 ARG A C 1
ATOM 2040 O O . ARG A 1 257 ? 8.848 16.801 -13.034 1.00 85.31 257 ARG A O 1
ATOM 2047 N N . THR A 1 258 ? 10.610 15.413 -12.796 1.00 85.19 258 THR A N 1
ATOM 2048 C CA . THR A 1 258 ? 10.155 14.365 -13.722 1.00 85.19 258 THR A CA 1
ATOM 2049 C C . THR A 1 258 ? 8.834 13.734 -13.266 1.00 85.19 258 THR A C 1
ATOM 2051 O O . THR A 1 258 ? 7.912 13.555 -14.057 1.00 85.19 258 THR A O 1
ATOM 2054 N N . ILE A 1 259 ? 8.693 13.461 -11.965 1.00 85.44 259 ILE A N 1
ATOM 2055 C CA . ILE A 1 259 ? 7.437 12.937 -11.405 1.00 85.44 259 ILE A CA 1
ATOM 2056 C C . ILE A 1 259 ? 6.301 13.943 -11.612 1.00 85.44 259 ILE A C 1
ATOM 2058 O O . ILE A 1 259 ? 5.227 13.580 -12.084 1.00 85.44 259 ILE A O 1
ATOM 2062 N N . ASN A 1 260 ? 6.542 15.223 -11.314 1.00 84.31 260 ASN A N 1
ATOM 2063 C CA . ASN A 1 260 ? 5.546 16.271 -11.525 1.00 84.31 260 ASN A CA 1
ATOM 2064 C C . ASN A 1 260 ? 5.167 16.433 -13.002 1.00 84.31 260 ASN A C 1
ATOM 2066 O O . ASN A 1 260 ? 4.000 16.696 -13.288 1.00 84.31 260 ASN A O 1
ATOM 2070 N N . SER A 1 261 ? 6.109 16.265 -13.939 1.00 83.38 261 SER A N 1
ATOM 2071 C CA . SER A 1 261 ? 5.778 16.288 -15.366 1.00 83.38 261 SER A CA 1
ATOM 2072 C C . SER A 1 261 ? 4.915 15.102 -15.783 1.00 83.38 261 SER A C 1
ATOM 2074 O O . SER A 1 261 ? 4.006 15.303 -16.574 1.00 83.38 261 SER A O 1
ATOM 2076 N N . TRP A 1 262 ? 5.116 13.904 -15.226 1.00 83.31 262 TRP A N 1
ATOM 2077 C CA . TRP A 1 262 ? 4.251 12.751 -15.514 1.00 83.31 262 TRP A CA 1
ATOM 2078 C C . TRP A 1 262 ? 2.865 12.859 -14.874 1.00 83.31 262 TRP A C 1
ATOM 2080 O O . TRP A 1 262 ? 1.893 12.398 -15.453 1.00 83.31 262 TRP A O 1
ATOM 2090 N N . LEU A 1 263 ? 2.759 13.481 -13.695 1.00 80.56 263 LEU A N 1
ATOM 2091 C CA . LEU A 1 263 ? 1.472 13.695 -13.021 1.00 80.56 263 LEU A CA 1
ATOM 2092 C C . LEU A 1 263 ? 0.616 14.782 -13.689 1.00 80.56 263 LEU A C 1
ATOM 2094 O O . LEU A 1 263 ? -0.605 14.752 -13.572 1.00 80.56 263 LEU A O 1
ATOM 2098 N N . ARG A 1 264 ? 1.252 15.772 -14.328 1.00 77.75 264 ARG A N 1
ATOM 2099 C CA . ARG A 1 264 ? 0.572 16.888 -15.012 1.00 77.75 264 ARG A CA 1
ATOM 2100 C C . ARG A 1 264 ? 0.429 16.671 -16.512 1.00 77.75 264 ARG A C 1
ATOM 2102 O O . ARG A 1 264 ? -0.491 17.207 -17.119 1.00 77.75 264 ARG A O 1
ATOM 2109 N N . GLY A 1 265 ? 1.372 15.954 -17.108 1.00 62.28 265 GLY A N 1
ATOM 2110 C CA . GLY A 1 265 ? 1.325 15.563 -18.501 1.00 62.28 265 GLY A CA 1
ATOM 2111 C C . GLY A 1 265 ? 0.281 14.477 -18.675 1.00 62.28 265 GLY A C 1
ATOM 2112 O O . GLY A 1 265 ? 0.223 13.524 -17.903 1.00 62.28 265 GLY A O 1
ATOM 2113 N N . SER A 1 266 ? -0.546 14.610 -19.700 1.00 49.34 266 SER A N 1
ATOM 2114 C CA . SER A 1 266 ? -1.378 13.498 -20.113 1.00 49.34 266 SER A CA 1
ATOM 2115 C C . SER A 1 266 ? -0.461 12.384 -20.618 1.00 49.34 266 SER A C 1
ATOM 2117 O O . SER A 1 266 ? 0.297 12.551 -21.582 1.00 49.34 266 SER A O 1
ATOM 2119 N N . ILE A 1 267 ? -0.534 11.224 -19.972 1.00 50.53 267 ILE A N 1
ATOM 2120 C CA . ILE A 1 267 ? -0.235 9.965 -20.643 1.00 50.53 267 ILE A CA 1
ATOM 2121 C C . ILE A 1 267 ? -1.358 9.827 -21.676 1.00 50.53 267 ILE A C 1
ATOM 2123 O O . ILE A 1 267 ? -2.389 9.232 -21.392 1.00 50.53 267 ILE A O 1
ATOM 2127 N N . HIS A 1 268 ? -1.222 10.511 -22.817 1.00 41.50 268 HIS A N 1
ATOM 2128 C CA . HIS A 1 268 ? -2.216 10.480 -23.881 1.00 41.50 268 HIS A CA 1
ATOM 2129 C C . HIS A 1 268 ? -2.226 9.063 -24.457 1.00 41.50 268 HIS A C 1
ATOM 2131 O O . HIS A 1 268 ? -1.454 8.767 -25.360 1.00 41.50 268 HIS A O 1
ATOM 2137 N N . THR A 1 269 ? -3.066 8.197 -23.898 1.00 35.41 269 THR A N 1
ATOM 2138 C CA . THR A 1 269 ? -3.651 7.063 -24.608 1.00 35.41 269 THR A CA 1
ATOM 2139 C C . THR A 1 269 ? -4.593 7.678 -25.635 1.00 35.41 269 THR A C 1
ATOM 2141 O O . THR A 1 269 ? -5.639 8.222 -25.266 1.00 35.41 269 THR A O 1
ATOM 2144 N N . SER A 1 270 ? -4.176 7.730 -26.897 1.00 26.38 270 SER A N 1
ATOM 2145 C CA . SER A 1 270 ? -5.133 8.056 -27.959 1.00 26.38 270 SER A CA 1
ATOM 2146 C C . SER A 1 270 ? -6.019 6.821 -28.186 1.00 26.38 270 SER A C 1
ATOM 2148 O O . SER A 1 270 ? -5.518 5.712 -28.010 1.00 26.38 270 SER A O 1
ATOM 2150 N N . PRO A 1 271 ? -7.321 6.995 -28.476 1.00 34.00 271 PRO A N 1
ATOM 2151 C CA . PRO A 1 271 ? -8.255 5.885 -28.676 1.00 34.00 271 PRO A CA 1
ATOM 2152 C C . PRO A 1 271 ? -7.900 4.999 -29.875 1.00 34.00 271 PRO A C 1
ATOM 2154 O O . PRO A 1 271 ? -7.273 5.513 -30.831 1.00 34.00 271 PRO A O 1
#

Mean predicted aligned error: 10.46 Å

Secondary structure (DSSP, 8-state):
------TTGGGEEEEETT-EEEEEGGGGS-SS--TTHHHHHHHHHHHHHHHHHHHHHHTTEEEEEEE-SS-EEEEEEE-S--EEEEE--TTT-SS-EEEEEE-TTHHHHHHHHHHHTTT-S-----SSPPPTTGGGTS-HHHHHHHHHHHHHHHHHH---EEEEEEEEESS--SEE-HHHIIIIIGGGT-TT-EEEEEEEEE--HHHHHHHHHHHHHHHHHHHTTGGG-HHHHHHHHHHHHHHHHHTTS---PPPHHHHHHHHHS------